Protein AF-A0A425HZ43-F1 (afdb_monomer)

Nearest PDB structures (foldseek):
  9g6k-assembly1_Li  TM=6.700E-01  e=9.794E-04  Toxoplasma gondii
  6bq1-assembly1_B  TM=2.017E-01  e=5.000E+00  Homo sapiens
  8ga7-assembly1_A  TM=1.480E-01  e=3.839E+00  synthetic construct

Secondary structure (DSSP, 8-state):
----------S-HHHHHHHHHHHHHHH--HHHHHHHHHHHHH-TTS-HHHHHHHHHHHHHTGGGS-HHHHHHHHHHHHHTTGGGSHHHHHHHHHHHHHHHHH---HHHHHHHHHHHHHTT---HHHHHHHHHHHHHTT----PPP--TT--THHHHHHHHHHHHHHHHHHHHHHHHHHHHHH-HHHHTTS-HHHHHHHHHHHHSPPPPS-S---HHHHHHHHHHHHHHHHHHHH-HHHHTT-EEEEETTEEEEEEETTTTEEEEESSGGGGS-HHHHHHHHHHHHHHHHHHHHTT-EEEEE-HHHHHHS-HHHHHHHHHHHHHHHHS-HHHHHHTTTS-----

Radius of gyration: 23.9 Å; Cα contacts (8 Å, |Δi|>4): 326; chains: 1; bounding box: 69×49×66 Å

Structure (mmCIF, N/CA/C/O backbone):
data_AF-A0A425HZ43-F1
#
_entry.id   AF-A0A425HZ43-F1
#
loop_
_atom_site.group_PDB
_atom_site.id
_atom_site.type_symbol
_atom_site.label_atom_id
_atom_site.label_alt_id
_atom_site.label_comp_id
_atom_site.label_asym_id
_atom_site.label_entity_id
_atom_site.label_seq_id
_atom_site.pdbx_PDB_ins_code
_atom_site.Cartn_x
_atom_site.Cartn_y
_atom_site.Cartn_z
_atom_site.occupancy
_atom_site.B_iso_or_equiv
_atom_site.auth_seq_id
_atom_site.auth_comp_id
_atom_site.auth_asym_id
_atom_site.auth_atom_id
_atom_site.pdbx_PDB_model_num
ATOM 1 N N . MET A 1 1 ? -17.170 -30.030 11.499 1.00 29.81 1 MET A N 1
ATOM 2 C CA . MET A 1 1 ? -18.569 -29.628 11.233 1.00 29.81 1 MET A CA 1
ATOM 3 C C . MET A 1 1 ? -18.583 -28.750 9.986 1.00 29.81 1 MET A C 1
ATOM 5 O O . MET A 1 1 ? -18.320 -27.556 10.063 1.00 29.81 1 MET A O 1
ATOM 9 N N . CYS A 1 2 ? -18.752 -29.385 8.825 1.00 25.84 2 CYS A N 1
ATOM 10 C CA . CYS A 1 2 ? -18.761 -28.746 7.511 1.00 25.84 2 CYS A CA 1
ATOM 11 C C . CYS A 1 2 ? -20.108 -28.057 7.295 1.00 25.84 2 CYS A C 1
ATOM 13 O O . CYS A 1 2 ? -21.116 -28.729 7.099 1.00 25.84 2 CYS A O 1
ATOM 15 N N . ILE A 1 3 ? -20.141 -26.726 7.339 1.00 30.66 3 ILE A N 1
ATOM 16 C CA . ILE A 1 3 ? -21.313 -25.984 6.878 1.00 30.66 3 ILE A CA 1
ATOM 17 C C . ILE A 1 3 ? -21.139 -25.795 5.369 1.00 30.66 3 ILE A C 1
ATOM 19 O O . ILE A 1 3 ? -20.527 -24.829 4.921 1.00 30.66 3 ILE A O 1
ATOM 23 N N . TYR A 1 4 ? -21.665 -26.746 4.595 1.00 29.23 4 TYR A N 1
ATOM 24 C CA . TYR A 1 4 ? -22.038 -26.510 3.202 1.00 29.23 4 TYR A CA 1
ATOM 25 C C . TYR A 1 4 ? -23.186 -25.497 3.217 1.00 29.23 4 TYR A C 1
ATOM 27 O O . TYR A 1 4 ? -24.359 -25.858 3.302 1.00 29.23 4 TYR A O 1
ATOM 35 N N . VAL A 1 5 ? -22.857 -24.204 3.216 1.00 39.53 5 VAL A N 1
ATOM 36 C CA . VAL A 1 5 ? -23.862 -23.180 2.945 1.00 39.53 5 VAL A CA 1
ATOM 37 C C . VAL A 1 5 ? -24.122 -23.229 1.441 1.00 39.53 5 VAL A C 1
ATOM 39 O O . VAL A 1 5 ? -23.370 -22.659 0.656 1.00 39.53 5 VAL A O 1
ATOM 42 N N . TYR A 1 6 ? -25.180 -23.936 1.044 1.00 34.59 6 TYR A N 1
ATOM 43 C CA . TYR A 1 6 ? -25.798 -23.803 -0.274 1.00 34.59 6 TYR A CA 1
ATOM 44 C C . TYR A 1 6 ? -26.323 -22.362 -0.420 1.00 34.59 6 TYR A C 1
ATOM 46 O O . TYR A 1 6 ? -27.481 -22.068 -0.135 1.00 34.59 6 TYR A O 1
ATOM 54 N N . ILE A 1 7 ? -25.457 -21.426 -0.818 1.00 43.28 7 ILE A N 1
ATOM 55 C CA . ILE A 1 7 ? -25.871 -20.120 -1.345 1.00 43.28 7 ILE A CA 1
ATOM 56 C C . ILE A 1 7 ? -26.057 -20.310 -2.854 1.00 43.28 7 ILE A C 1
ATOM 58 O O . ILE A 1 7 ? -25.203 -19.957 -3.661 1.00 43.28 7 ILE A O 1
ATOM 62 N N . CYS A 1 8 ? -27.179 -20.919 -3.238 1.00 34.72 8 CYS A N 1
ATOM 63 C CA . CYS A 1 8 ? -27.690 -20.805 -4.600 1.00 34.72 8 CYS A CA 1
ATOM 64 C C . CYS A 1 8 ? -28.372 -19.437 -4.718 1.00 34.72 8 CYS A C 1
ATOM 66 O O . CYS A 1 8 ? -29.404 -19.178 -4.099 1.00 34.72 8 CYS A O 1
ATOM 68 N N . ILE A 1 9 ? -27.742 -18.533 -5.465 1.00 41.31 9 ILE A N 1
ATOM 69 C CA . ILE A 1 9 ? -28.196 -17.158 -5.683 1.00 41.31 9 ILE A CA 1
ATOM 70 C C . ILE A 1 9 ? -29.270 -17.178 -6.779 1.00 41.31 9 ILE A C 1
ATOM 72 O O . ILE A 1 9 ? -28.946 -17.181 -7.962 1.00 41.31 9 ILE A O 1
ATOM 76 N N . LEU A 1 10 ? -30.546 -17.201 -6.388 1.00 34.69 10 LEU A N 1
ATOM 77 C CA . LEU A 1 10 ? -31.675 -16.897 -7.279 1.00 34.69 10 LEU A CA 1
ATOM 78 C C . LEU A 1 10 ? -31.989 -15.385 -7.256 1.00 34.69 10 LEU A C 1
ATOM 80 O O . LEU A 1 10 ? -31.830 -14.742 -6.209 1.00 34.69 10 LEU A O 1
ATOM 84 N N . PRO A 1 11 ? -32.460 -14.798 -8.374 1.00 38.44 11 PRO A N 1
ATOM 85 C CA . PRO A 1 11 ? -32.798 -13.380 -8.476 1.00 38.44 11 PRO A CA 1
ATOM 86 C C . PRO A 1 11 ? -34.136 -13.087 -7.769 1.00 38.44 11 PRO A C 1
ATOM 88 O O . PRO A 1 11 ? -35.178 -12.935 -8.389 1.00 38.44 11 PRO A O 1
ATOM 91 N N . GLY A 1 12 ? -34.098 -13.027 -6.437 1.00 41.81 12 GLY A N 1
ATOM 92 C CA . GLY A 1 12 ? -35.202 -12.609 -5.552 1.00 41.81 12 GLY A CA 1
ATOM 93 C C . GLY A 1 12 ? -34.695 -12.088 -4.195 1.00 41.81 12 GLY A C 1
ATOM 94 O O . GLY 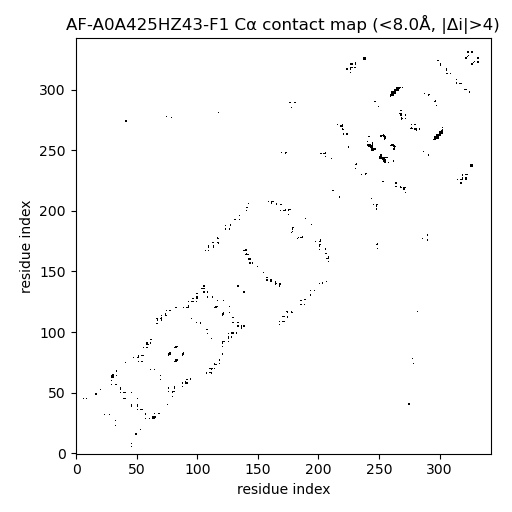A 1 12 ? -35.368 -12.170 -3.171 1.00 41.81 12 GLY A O 1
ATOM 95 N N . GLY A 1 13 ? -33.440 -11.626 -4.164 1.00 46.25 13 GLY A N 1
ATOM 96 C CA . GLY A 1 13 ? -32.508 -11.876 -3.060 1.00 46.25 13 GLY A CA 1
ATOM 97 C C . GLY A 1 13 ? -32.565 -10.998 -1.808 1.00 46.25 13 GLY A C 1
ATOM 98 O O . GLY A 1 13 ? -31.837 -11.310 -0.874 1.00 46.25 13 GLY A O 1
ATOM 99 N N . LEU A 1 14 ? -33.376 -9.940 -1.720 1.00 47.56 14 LEU A N 1
ATOM 100 C CA . LEU A 1 14 ? -33.329 -9.019 -0.564 1.00 47.56 14 LEU A CA 1
ATOM 101 C C . LEU A 1 14 ? -33.939 -9.612 0.718 1.00 47.56 14 LEU A C 1
ATOM 103 O O . LEU A 1 14 ? -33.372 -9.463 1.801 1.00 47.56 14 LEU A O 1
ATOM 107 N N . TRP A 1 15 ? -35.062 -10.322 0.600 1.00 40.84 15 TRP A N 1
ATOM 108 C CA . TRP A 1 15 ? -35.759 -10.907 1.753 1.00 40.84 15 TRP A CA 1
ATOM 109 C C . TRP A 1 15 ? -35.019 -12.136 2.300 1.00 40.84 15 TRP A C 1
ATOM 111 O O . TRP A 1 15 ? -34.814 -12.273 3.505 1.00 40.84 15 TRP A O 1
ATOM 121 N N . LEU A 1 16 ? -34.518 -12.982 1.394 1.00 50.44 16 LEU A N 1
ATOM 122 C CA . LEU A 1 16 ? -33.706 -14.157 1.718 1.00 50.44 16 LEU A CA 1
ATOM 123 C C . LEU A 1 16 ? -32.356 -13.777 2.342 1.00 50.44 16 LEU A C 1
ATOM 125 O O . LEU A 1 16 ? -31.944 -14.421 3.303 1.00 50.44 16 LEU A O 1
ATOM 129 N N . LEU A 1 17 ? -31.702 -12.701 1.879 1.00 57.34 17 LEU A N 1
ATOM 130 C CA . LEU A 1 17 ? -30.477 -12.196 2.511 1.00 57.34 17 LEU A CA 1
ATOM 131 C C . LEU A 1 17 ? -30.711 -11.814 3.970 1.00 57.34 17 LEU A C 1
ATOM 133 O O . LEU A 1 17 ? -29.927 -12.182 4.841 1.00 57.34 17 LEU A O 1
ATOM 137 N N . ARG A 1 18 ? -31.779 -11.050 4.221 1.00 54.75 18 ARG A N 1
ATOM 138 C CA . ARG A 1 18 ? -32.100 -10.526 5.548 1.00 54.75 18 ARG A CA 1
ATOM 139 C C . ARG A 1 18 ? -32.420 -11.663 6.516 1.00 54.75 18 ARG A C 1
ATOM 141 O O . ARG A 1 18 ? -31.896 -11.682 7.622 1.00 54.75 18 ARG A O 1
ATOM 148 N N . LEU A 1 19 ? -33.167 -12.663 6.054 1.00 54.28 19 LEU A N 1
ATOM 149 C CA . LEU A 1 19 ? -33.522 -13.849 6.835 1.00 54.28 19 LEU A CA 1
ATOM 150 C C . LEU A 1 19 ? -32.313 -14.762 7.113 1.00 54.28 19 LEU A C 1
ATOM 152 O O . LEU A 1 19 ? -32.202 -15.346 8.192 1.00 54.28 19 LEU A O 1
ATOM 156 N N . VAL A 1 20 ? -31.377 -14.863 6.163 1.00 62.25 20 VAL A N 1
ATOM 157 C CA . VAL A 1 20 ? -30.091 -15.547 6.362 1.00 62.25 20 VAL A CA 1
ATOM 158 C C . VAL A 1 20 ? -29.239 -14.795 7.385 1.00 62.25 20 VAL A C 1
ATOM 160 O O . VAL A 1 20 ? -28.728 -15.421 8.307 1.00 62.25 20 VAL A O 1
ATOM 163 N N . LEU A 1 21 ? -29.134 -13.469 7.290 1.00 64.50 21 LEU A N 1
ATOM 164 C CA . LEU A 1 21 ? -28.366 -12.651 8.234 1.00 64.50 21 LEU A CA 1
ATOM 165 C C . LEU A 1 21 ? -28.948 -12.691 9.651 1.00 64.50 21 LEU A C 1
ATOM 167 O O . LEU A 1 21 ? -28.197 -12.930 10.589 1.00 64.50 21 LEU A O 1
ATOM 171 N N . GLU A 1 22 ? -30.268 -12.590 9.812 1.00 65.31 22 GLU A N 1
ATOM 172 C CA . GLU A 1 22 ? -30.931 -12.719 11.120 1.00 65.31 22 GLU A CA 1
ATOM 173 C C . GLU A 1 22 ? -30.692 -14.095 11.767 1.00 65.31 22 GLU A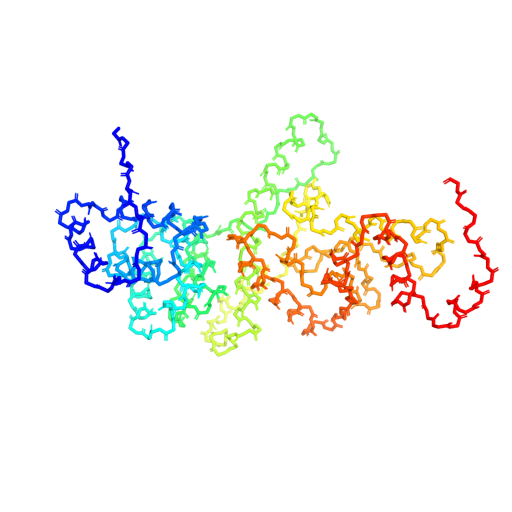 C 1
ATOM 175 O O . GLU A 1 22 ? -30.528 -14.210 12.986 1.00 65.31 22 GLU A O 1
ATOM 180 N N . ARG A 1 23 ? -30.638 -15.165 10.961 1.00 65.06 23 ARG A N 1
ATOM 181 C CA . ARG A 1 23 ? -30.308 -16.517 11.444 1.00 65.06 23 ARG A CA 1
ATOM 182 C C . ARG A 1 23 ? -28.824 -16.680 11.770 1.00 65.06 23 ARG A C 1
ATOM 184 O O . ARG A 1 23 ? -28.502 -17.418 12.702 1.00 65.06 23 ARG A O 1
ATOM 191 N N . LEU A 1 24 ? -27.940 -16.011 11.028 1.00 66.06 24 LEU A N 1
ATOM 192 C CA . LEU A 1 24 ? -26.504 -15.978 11.307 1.00 66.06 24 LEU A CA 1
ATOM 193 C C . LEU A 1 24 ? -26.231 -15.208 12.608 1.00 66.06 24 LEU A C 1
ATOM 195 O O . LEU A 1 24 ? -25.514 -15.718 13.460 1.00 66.06 24 LEU A O 1
ATOM 199 N N . GLU A 1 25 ? -26.859 -14.050 12.816 1.00 60.94 25 GLU A N 1
ATOM 200 C CA . GLU A 1 25 ? -26.702 -13.204 14.009 1.00 60.94 25 GLU A CA 1
ATOM 201 C C . GLU A 1 25 ? -27.064 -13.916 15.312 1.00 60.94 25 GLU A C 1
ATOM 203 O O . GLU A 1 25 ? -26.311 -13.868 16.283 1.00 60.94 25 GLU A O 1
ATOM 208 N N . LYS A 1 26 ? -28.206 -14.611 15.340 1.00 66.81 26 LYS A N 1
ATOM 209 C CA . LYS A 1 26 ? -28.684 -15.278 16.562 1.00 66.81 26 LYS A CA 1
ATOM 210 C C . LYS A 1 26 ? -27.841 -16.490 16.966 1.00 66.81 26 LYS A C 1
ATOM 212 O O . LYS A 1 26 ? -27.953 -16.943 18.101 1.00 66.81 26 LYS A O 1
ATOM 217 N N . LYS A 1 27 ? -27.042 -17.050 16.051 1.00 70.62 27 LYS A N 1
ATOM 218 C CA . LYS A 1 27 ? -26.317 -18.315 16.272 1.00 70.62 27 LYS A CA 1
ATOM 219 C C . LYS A 1 27 ? -24.799 -18.199 16.181 1.00 70.62 27 LYS A C 1
ATOM 221 O O . LYS A 1 27 ? -24.114 -19.082 16.694 1.00 70.62 27 LYS A O 1
ATOM 226 N N . LEU A 1 28 ? -24.264 -17.164 15.536 1.00 75.00 28 LEU A N 1
ATOM 227 C CA . LEU A 1 28 ? -22.837 -17.055 15.259 1.00 75.00 28 LEU A CA 1
ATOM 228 C C . LEU A 1 28 ? -22.183 -15.927 16.039 1.00 75.00 28 LEU A C 1
ATOM 230 O O . LEU A 1 28 ? -22.641 -14.789 16.066 1.00 75.00 28 LEU A O 1
ATOM 234 N N . ARG A 1 29 ? -21.031 -16.249 16.624 1.00 81.38 29 ARG A N 1
ATOM 235 C CA . ARG A 1 29 ? -20.160 -15.255 17.242 1.00 81.38 29 ARG A CA 1
ATOM 236 C C . ARG A 1 29 ? -19.540 -14.355 16.158 1.00 81.38 29 ARG A C 1
ATOM 238 O O . ARG A 1 29 ? -19.260 -14.841 15.059 1.00 81.38 29 ARG A O 1
ATOM 245 N N . PRO A 1 30 ? -19.198 -13.093 16.474 1.00 81.12 30 PRO A N 1
ATOM 246 C CA . PRO A 1 30 ? -18.627 -12.147 15.507 1.00 81.12 30 PRO A CA 1
ATOM 247 C C . PRO A 1 30 ? -17.389 -12.664 14.752 1.00 81.12 30 PRO A C 1
ATOM 249 O O . PRO A 1 30 ? -17.211 -12.385 13.569 1.00 81.12 30 PRO A O 1
ATOM 252 N N . TRP A 1 31 ? -16.544 -13.479 15.393 1.00 78.56 31 TRP A N 1
ATOM 253 C CA . TRP A 1 31 ? -15.382 -14.089 14.733 1.00 78.56 31 TRP A CA 1
ATOM 254 C C . TRP A 1 31 ? -15.764 -15.173 13.708 1.00 78.56 31 TRP A C 1
ATOM 256 O O . TRP A 1 31 ? -15.082 -15.331 12.698 1.00 78.56 31 TRP A O 1
ATOM 266 N N . GLN A 1 32 ? -16.858 -15.913 13.925 1.00 82.75 32 GLN A N 1
ATOM 267 C CA . GLN A 1 32 ? -17.365 -16.896 12.957 1.00 82.75 32 GLN A CA 1
ATOM 268 C C . GLN A 1 32 ? -17.931 -16.178 11.736 1.00 82.75 32 GLN A C 1
ATOM 270 O O . GLN A 1 32 ? -17.652 -16.561 10.602 1.00 82.75 32 GLN A O 1
ATOM 275 N N . LEU A 1 33 ? -18.664 -15.092 11.976 1.00 84.06 33 LEU A N 1
ATOM 276 C CA . LEU A 1 33 ? -19.183 -14.222 10.931 1.00 84.06 33 LEU A CA 1
ATOM 277 C C . LEU A 1 33 ? -18.053 -13.600 10.096 1.00 84.06 33 LEU A C 1
ATOM 279 O O . LEU A 1 33 ? -18.146 -13.565 8.871 1.00 84.06 33 LEU A O 1
ATOM 283 N N . GLN A 1 34 ? -16.953 -13.188 10.736 1.00 87.00 34 GLN A N 1
ATOM 284 C CA . GLN A 1 34 ? -15.758 -12.711 10.036 1.00 87.00 34 GLN A CA 1
ATOM 285 C C . GLN A 1 34 ? -15.163 -13.796 9.135 1.00 87.00 34 GLN A C 1
ATOM 287 O O . GLN A 1 34 ? -14.870 -13.512 7.979 1.00 87.00 34 GLN A O 1
ATOM 292 N N . ARG A 1 35 ? -15.062 -15.049 9.596 1.00 85.69 35 ARG A N 1
ATOM 293 C CA . ARG A 1 35 ? -14.579 -16.161 8.757 1.00 85.69 35 ARG A CA 1
ATOM 294 C C . ARG A 1 35 ? -15.494 -16.444 7.566 1.00 85.69 35 ARG A C 1
ATOM 296 O O . ARG A 1 35 ? -15.000 -16.709 6.474 1.00 85.69 35 ARG A O 1
ATOM 303 N N . ILE A 1 36 ? -16.812 -16.361 7.755 1.00 87.50 36 ILE A N 1
ATOM 304 C CA . ILE A 1 36 ? -17.781 -16.491 6.655 1.00 87.50 36 ILE A CA 1
ATOM 305 C C . ILE A 1 36 ? -17.597 -15.349 5.661 1.00 87.50 36 ILE A C 1
ATOM 307 O O . ILE A 1 36 ? -17.554 -15.595 4.460 1.00 87.50 36 ILE A O 1
ATOM 311 N N . PHE A 1 37 ? -17.434 -14.116 6.145 1.00 90.06 37 PHE A N 1
ATOM 312 C CA . PHE A 1 37 ? -17.153 -12.973 5.284 1.00 90.06 37 PHE A CA 1
ATOM 313 C C . PHE A 1 37 ? -15.866 -13.165 4.492 1.00 90.06 37 PHE A C 1
ATOM 315 O O . PHE A 1 37 ? -15.870 -12.929 3.294 1.00 90.06 37 PHE A O 1
ATOM 322 N N . GLN A 1 38 ? -14.800 -13.654 5.121 1.00 88.94 38 GLN A N 1
ATOM 323 C CA . GLN A 1 38 ? -13.531 -13.940 4.457 1.00 88.94 38 GLN A CA 1
ATOM 324 C C . GLN A 1 38 ? -13.675 -14.953 3.319 1.00 88.94 38 GLN A C 1
ATOM 326 O O . GLN A 1 38 ? -13.241 -14.702 2.195 1.00 88.94 38 GLN A O 1
ATOM 331 N N . ALA A 1 39 ? -14.346 -16.074 3.589 1.00 88.44 39 ALA A N 1
ATOM 332 C CA . ALA A 1 39 ? -14.616 -17.092 2.578 1.00 88.44 39 ALA A CA 1
ATO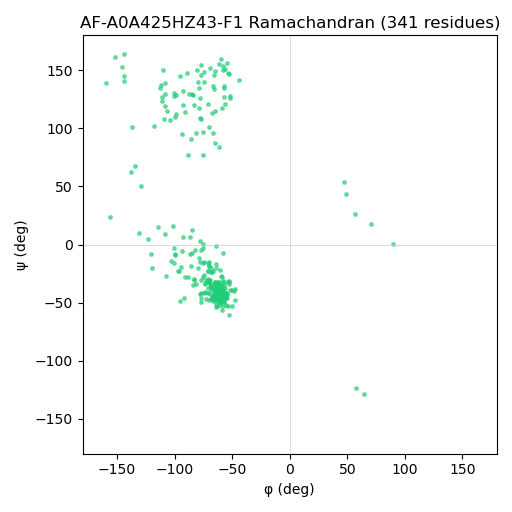M 333 C C . ALA A 1 39 ? -15.507 -16.549 1.447 1.00 88.44 39 ALA A C 1
ATOM 335 O O . ALA A 1 39 ? -15.224 -16.751 0.267 1.00 88.44 39 ALA A O 1
ATOM 336 N N . ALA A 1 40 ? -16.557 -15.806 1.801 1.00 89.62 40 ALA A N 1
ATOM 337 C CA . ALA A 1 40 ? -17.455 -15.177 0.844 1.00 89.62 40 ALA A CA 1
ATOM 338 C C . ALA A 1 40 ? -16.732 -14.134 -0.017 1.00 89.62 40 ALA A C 1
ATOM 340 O O . ALA A 1 40 ? -16.978 -14.052 -1.216 1.00 89.62 40 ALA A O 1
ATOM 341 N N . PHE A 1 41 ? -15.829 -13.351 0.575 1.00 89.62 41 PHE A N 1
ATOM 342 C CA . PHE A 1 41 ? -15.114 -12.273 -0.094 1.00 89.62 41 PHE A CA 1
ATOM 343 C C . PHE A 1 41 ? -14.233 -12.798 -1.228 1.00 89.62 41 PHE A C 1
ATOM 345 O O . PHE A 1 41 ? -14.319 -12.285 -2.345 1.00 89.62 41 PHE A O 1
ATOM 352 N N . HIS A 1 42 ? -13.475 -13.866 -0.971 1.00 86.38 42 HIS A N 1
ATOM 353 C CA . HIS A 1 42 ? -12.592 -14.487 -1.962 1.00 86.38 42 HIS A CA 1
ATOM 354 C C . HIS A 1 42 ? -13.322 -15.390 -2.970 1.00 86.38 42 HIS A C 1
ATOM 356 O O . HIS A 1 42 ? -12.740 -15.762 -3.985 1.00 86.38 42 HIS A O 1
ATOM 362 N N . SER A 1 43 ? -14.596 -15.725 -2.741 1.00 85.94 43 SER A N 1
ATOM 363 C CA . SER A 1 43 ? -15.381 -16.502 -3.703 1.00 85.94 43 SER A CA 1
ATOM 364 C C . SER A 1 43 ? -15.877 -15.633 -4.862 1.00 85.94 43 SER A C 1
ATOM 366 O O . SER A 1 43 ? -16.562 -14.622 -4.661 1.00 85.94 43 SER A O 1
ATOM 368 N N . ALA A 1 44 ? -15.575 -16.055 -6.093 1.00 83.38 44 ALA A N 1
ATOM 369 C CA . ALA A 1 44 ? -16.089 -15.436 -7.317 1.00 83.38 44 ALA A CA 1
ATOM 370 C C . ALA A 1 44 ? -17.602 -15.660 -7.506 1.00 83.38 44 ALA A C 1
ATOM 372 O O . ALA A 1 44 ? -18.265 -14.869 -8.168 1.00 83.38 44 ALA A O 1
ATOM 373 N N . GLN A 1 45 ? -18.153 -16.714 -6.895 1.00 86.00 45 GLN A N 1
ATOM 374 C CA . GLN A 1 45 ? -19.564 -17.096 -7.024 1.00 86.00 45 GLN A CA 1
ATOM 375 C C . GLN A 1 45 ? -20.487 -16.249 -6.140 1.00 86.00 45 GLN A C 1
ATOM 377 O O . GLN A 1 45 ? -21.689 -16.175 -6.377 1.00 86.00 45 GLN A O 1
ATOM 382 N N . VAL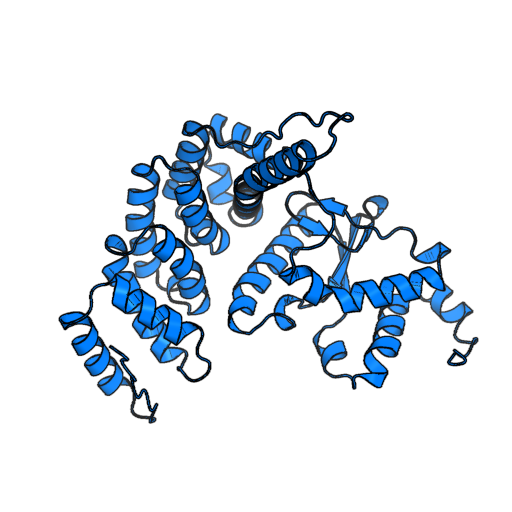 A 1 46 ? -19.944 -15.608 -5.103 1.00 85.69 46 VAL A N 1
ATOM 383 C CA . VAL A 1 46 ? -20.735 -14.789 -4.185 1.00 85.69 46 VAL A CA 1
ATOM 384 C C . VAL A 1 46 ? -20.895 -13.384 -4.756 1.00 85.69 46 VAL A C 1
ATOM 386 O O . VAL A 1 46 ? -19.918 -12.722 -5.106 1.00 85.69 46 VAL A O 1
ATOM 389 N N . SER A 1 47 ? -22.132 -12.887 -4.805 1.00 88.44 47 SER A N 1
ATOM 390 C CA . SER A 1 47 ? -22.411 -11.559 -5.352 1.00 88.44 47 SER A CA 1
ATOM 391 C C . SER A 1 47 ? -21.788 -10.439 -4.509 1.00 88.44 47 SER A C 1
ATOM 393 O O . SER A 1 47 ? -21.751 -10.491 -3.275 1.00 88.44 47 SER A O 1
ATOM 395 N N . ARG A 1 48 ? -21.347 -9.360 -5.170 1.00 89.81 48 ARG A N 1
ATOM 396 C CA . ARG A 1 48 ? -20.825 -8.159 -4.492 1.00 89.81 48 ARG A CA 1
ATOM 397 C C . ARG A 1 48 ? -21.844 -7.551 -3.524 1.00 89.81 48 ARG A C 1
ATOM 399 O O . ARG A 1 48 ? -21.458 -7.056 -2.467 1.00 89.81 48 ARG A O 1
ATOM 406 N N . HIS A 1 49 ? -23.134 -7.622 -3.861 1.00 88.69 49 HIS A N 1
ATOM 407 C CA . HIS A 1 49 ? -24.215 -7.170 -2.986 1.00 88.69 49 HIS A CA 1
ATOM 408 C C . HIS A 1 49 ? -24.221 -7.947 -1.663 1.00 88.69 49 HIS A C 1
ATOM 410 O O . HIS A 1 49 ? -24.171 -7.327 -0.605 1.00 88.69 49 HIS A O 1
ATOM 416 N N . PHE A 1 50 ? -24.172 -9.285 -1.706 1.00 88.19 50 PHE A N 1
ATOM 417 C CA . PHE A 1 50 ? -24.112 -10.103 -0.491 1.00 88.19 50 PHE A CA 1
ATOM 418 C C . PHE A 1 50 ? -22.883 -9.778 0.365 1.00 88.19 50 PHE A C 1
ATOM 420 O O . PHE A 1 50 ? -23.016 -9.549 1.568 1.00 88.19 50 PHE A O 1
ATOM 427 N N . LYS A 1 51 ? -21.700 -9.673 -0.261 1.00 91.50 51 LYS A N 1
ATOM 428 C CA . LYS A 1 51 ? -20.457 -9.272 0.425 1.00 91.50 51 LYS A CA 1
ATOM 429 C C . LYS A 1 51 ? -20.628 -7.925 1.133 1.00 91.50 51 LYS A C 1
ATOM 431 O O . LYS A 1 51 ? -20.242 -7.785 2.290 1.00 91.50 51 LYS A O 1
ATOM 436 N N . SER A 1 52 ? -21.238 -6.947 0.461 1.00 91.69 52 SER A N 1
ATOM 437 C CA . SER A 1 52 ? -21.473 -5.604 1.005 1.00 91.69 52 SER A CA 1
ATOM 438 C C . SER A 1 52 ? -22.425 -5.607 2.205 1.00 91.69 52 SER A C 1
ATOM 440 O O . SER A 1 52 ? -22.145 -4.939 3.205 1.00 91.69 52 SER A O 1
ATOM 442 N N . VAL A 1 53 ? -23.512 -6.388 2.158 1.00 88.56 53 VAL A N 1
ATOM 443 C CA . VAL A 1 53 ? -24.448 -6.488 3.289 1.00 88.56 53 VAL A CA 1
ATOM 444 C C . VAL A 1 53 ? -23.792 -7.189 4.480 1.00 88.56 53 VAL A C 1
ATOM 446 O O . VAL A 1 53 ? -23.833 -6.662 5.590 1.00 88.56 53 VAL A O 1
ATOM 449 N N . LEU A 1 54 ? -23.115 -8.318 4.253 1.00 88.94 54 LEU A N 1
ATOM 450 C CA . LEU A 1 54 ? -22.401 -9.047 5.304 1.00 88.94 54 LEU A CA 1
ATOM 451 C C . LEU A 1 54 ? -21.291 -8.194 5.944 1.00 88.94 54 LEU A C 1
ATOM 453 O O . LEU A 1 54 ? -21.155 -8.160 7.166 1.00 88.94 54 LEU A O 1
ATOM 457 N N . GLY A 1 55 ? -20.533 -7.451 5.133 1.00 92.12 55 GLY A N 1
ATOM 458 C CA . GLY A 1 55 ? -19.526 -6.511 5.622 1.00 92.12 55 GLY A CA 1
ATOM 459 C C . GLY A 1 55 ? -20.138 -5.349 6.411 1.00 92.12 55 GLY A C 1
ATOM 460 O O . GLY A 1 55 ? -19.655 -5.013 7.487 1.00 92.12 55 GLY A O 1
ATOM 461 N N . SER A 1 56 ? -21.243 -4.766 5.938 1.00 90.50 56 SER A N 1
ATOM 462 C CA . SER A 1 56 ? -21.951 -3.706 6.675 1.00 90.50 56 SER A CA 1
ATOM 463 C C . SER A 1 56 ? -22.451 -4.208 8.031 1.00 90.50 56 SER A C 1
ATOM 465 O O . SER A 1 56 ? -22.363 -3.500 9.034 1.00 90.50 56 SER A O 1
ATOM 467 N N . HIS A 1 57 ? -22.913 -5.456 8.083 1.00 87.56 57 HIS A N 1
ATOM 468 C CA . HIS A 1 57 ? -23.305 -6.089 9.328 1.00 87.56 57 HIS A CA 1
ATOM 469 C C . HIS A 1 57 ? -22.099 -6.301 10.269 1.00 87.56 57 HIS A C 1
ATOM 471 O O . HIS A 1 57 ? -22.169 -5.932 11.440 1.00 87.56 57 HIS A O 1
ATOM 477 N N . LEU A 1 58 ? -20.943 -6.753 9.768 1.00 90.75 58 LEU A N 1
ATOM 478 C CA . LEU A 1 58 ? -19.703 -6.845 10.560 1.00 90.75 58 LEU A CA 1
ATOM 479 C C . LEU A 1 58 ? -19.219 -5.495 11.108 1.00 90.75 58 LEU A C 1
ATOM 481 O O . LEU A 1 58 ? -18.724 -5.440 12.236 1.00 90.75 58 LEU A O 1
ATOM 485 N N . VAL A 1 59 ? -19.412 -4.393 10.371 1.00 92.62 59 VAL A N 1
ATOM 486 C CA . VAL A 1 59 ? -19.127 -3.038 10.881 1.00 92.62 59 VAL A CA 1
ATOM 487 C C . VAL A 1 59 ? -19.934 -2.745 12.151 1.00 92.62 59 VAL A C 1
ATOM 489 O O . VAL A 1 59 ? -19.460 -2.054 13.057 1.00 92.62 59 VAL A O 1
ATOM 492 N N . SER A 1 60 ? -21.133 -3.314 12.290 1.00 87.19 60 SER A N 1
ATOM 493 C CA . SER A 1 60 ? -21.920 -3.131 13.505 1.00 87.19 60 SER A CA 1
ATOM 494 C C . SER A 1 60 ? -21.292 -3.797 14.741 1.00 87.19 60 SER A C 1
ATOM 496 O O . SER A 1 60 ? -21.503 -3.294 15.847 1.00 87.19 60 SER A O 1
ATOM 498 N N . GLN A 1 61 ? -20.452 -4.822 14.541 1.00 88.38 61 GLN A N 1
ATOM 499 C CA . GLN A 1 61 ? -19.871 -5.699 15.565 1.00 88.38 61 GLN A CA 1
ATOM 500 C C . GLN A 1 61 ? -18.339 -5.570 15.715 1.00 88.38 61 GLN A C 1
ATOM 502 O O . GLN A 1 61 ? -17.707 -6.410 16.358 1.00 88.38 61 GLN A O 1
ATOM 507 N N . LEU A 1 62 ? -17.715 -4.514 15.171 1.00 91.56 62 LEU A N 1
ATOM 508 C CA . LEU A 1 62 ? -16.247 -4.341 15.156 1.00 91.56 62 LEU A CA 1
ATOM 509 C C . LEU A 1 62 ? -15.577 -4.463 16.528 1.00 91.56 62 LEU A C 1
ATOM 511 O O . LEU A 1 62 ? -14.436 -4.914 16.613 1.00 91.56 62 LEU A O 1
ATOM 515 N N . ALA A 1 63 ? -16.269 -4.059 17.597 1.00 89.00 63 ALA A N 1
ATOM 516 C CA . ALA A 1 63 ? -15.751 -4.123 18.962 1.00 89.00 63 ALA A CA 1
ATOM 517 C C . ALA A 1 63 ? -15.276 -5.536 19.343 1.00 89.00 63 ALA A C 1
ATOM 519 O O . ALA A 1 63 ? -14.289 -5.665 20.064 1.00 89.00 63 ALA A O 1
ATOM 520 N N . PHE A 1 64 ? -15.924 -6.568 18.797 1.00 88.62 64 PHE A N 1
ATOM 521 C CA . PHE A 1 64 ? -15.689 -7.974 19.117 1.00 88.62 64 PHE A CA 1
ATOM 522 C C . PHE A 1 64 ? -14.696 -8.676 18.181 1.00 88.62 64 PHE A C 1
ATOM 524 O O . PHE A 1 64 ? -14.360 -9.837 18.408 1.00 88.62 64 PHE A O 1
ATOM 531 N N . LEU A 1 65 ? -14.224 -8.009 17.122 1.00 89.75 65 LEU A N 1
ATOM 532 C CA . LEU A 1 65 ? -13.249 -8.602 16.205 1.00 89.75 65 LEU A CA 1
ATOM 533 C C . LEU A 1 65 ? -11.837 -8.540 16.798 1.00 89.75 65 LEU A C 1
ATOM 535 O O . LEU A 1 65 ? -11.441 -7.472 17.256 1.00 89.75 65 LEU A O 1
ATOM 539 N N . PRO A 1 66 ? -11.022 -9.60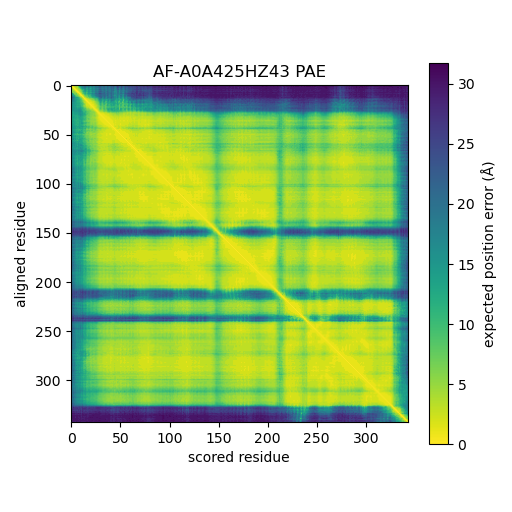4 16.750 1.00 88.50 66 PRO A N 1
ATOM 540 C CA . PRO A 1 66 ? -9.611 -9.521 17.128 1.00 88.50 66 PRO A CA 1
ATOM 541 C C . PRO A 1 66 ? -8.858 -8.431 16.349 1.00 88.50 66 PRO A C 1
ATOM 543 O O . PRO A 1 66 ? -9.267 -8.036 15.256 1.00 88.50 66 PRO A O 1
ATOM 546 N N . GLY A 1 67 ? -7.750 -7.932 16.904 1.00 86.50 67 GLY A N 1
ATOM 547 C CA . GLY A 1 67 ? -6.943 -6.881 16.274 1.00 86.50 67 GLY A CA 1
ATOM 548 C C . GLY A 1 67 ? -6.501 -7.206 14.840 1.00 86.50 67 GLY A C 1
ATOM 549 O O . GLY A 1 67 ? -6.827 -6.431 13.939 1.00 86.50 67 GLY A O 1
ATOM 550 N N . PRO A 1 68 ? -5.869 -8.370 14.601 1.00 88.75 68 PRO A N 1
ATOM 551 C CA . PRO A 1 68 ? -5.479 -8.799 13.257 1.00 88.75 68 PRO A CA 1
ATOM 552 C C . PRO A 1 68 ? -6.671 -8.932 12.301 1.00 88.75 68 PRO A C 1
ATOM 554 O O . PRO A 1 68 ? -6.619 -8.468 11.167 1.00 88.75 68 PRO A O 1
ATOM 557 N N . SER A 1 69 ? -7.791 -9.488 12.776 1.00 90.56 69 SER A N 1
ATOM 558 C CA . SER A 1 69 ? -9.006 -9.640 11.968 1.00 90.56 69 SER A CA 1
ATOM 559 C C . SER A 1 69 ? -9.621 -8.300 11.570 1.00 90.56 69 SER A C 1
ATOM 561 O O . SER A 1 69 ? -10.192 -8.196 10.489 1.00 90.56 69 SER A O 1
ATOM 563 N N . LEU A 1 70 ? -9.520 -7.282 12.433 1.00 92.06 70 LEU A N 1
ATOM 564 C CA . LEU A 1 70 ? -9.941 -5.920 12.113 1.00 92.06 70 LEU A CA 1
ATOM 565 C C . LEU A 1 70 ? -9.045 -5.318 11.026 1.00 92.06 70 LEU A C 1
ATOM 567 O O . LEU A 1 70 ? -9.568 -4.795 10.048 1.00 92.06 70 LEU A O 1
ATOM 571 N N . ALA A 1 71 ? -7.722 -5.423 11.174 1.00 92.25 71 ALA A N 1
ATOM 572 C CA . ALA A 1 71 ? -6.763 -4.933 10.185 1.00 92.25 71 ALA A CA 1
ATOM 573 C C . ALA A 1 71 ? -7.023 -5.526 8.790 1.00 92.25 71 ALA A C 1
ATOM 575 O O . ALA A 1 71 ? -7.096 -4.794 7.809 1.00 92.25 71 ALA A O 1
ATOM 576 N N . GLU A 1 72 ? -7.266 -6.834 8.719 1.00 90.81 72 GLU A N 1
ATOM 577 C CA . GLU A 1 72 ? -7.547 -7.551 7.471 1.00 90.81 72 GLU A CA 1
ATOM 578 C C . GLU A 1 72 ? -8.932 -7.230 6.867 1.00 90.81 72 GLU A C 1
ATOM 580 O O . GLU A 1 72 ? -9.174 -7.417 5.674 1.00 90.81 72 GLU A O 1
ATOM 585 N N . PHE A 1 73 ? -9.874 -6.765 7.691 1.00 93.50 73 PHE A N 1
ATOM 586 C CA . PHE A 1 73 ? -11.242 -6.446 7.277 1.00 93.50 73 PHE A CA 1
ATOM 587 C C . PHE A 1 73 ? -11.370 -5.049 6.650 1.00 93.50 73 PHE A C 1
ATOM 589 O O . PHE A 1 73 ? -12.217 -4.824 5.782 1.00 93.50 73 PHE A O 1
ATOM 596 N N . LEU A 1 74 ? -10.533 -4.097 7.066 1.00 95.00 74 LEU A N 1
ATOM 597 C CA . LEU A 1 74 ? -10.606 -2.702 6.623 1.00 95.00 74 LEU A CA 1
ATOM 598 C C . LEU A 1 74 ? -10.373 -2.491 5.111 1.00 95.00 74 LEU A C 1
ATOM 600 O O . LEU A 1 74 ? -11.182 -1.771 4.517 1.00 95.00 74 LEU A O 1
ATOM 604 N N . PRO A 1 75 ? -9.374 -3.122 4.454 1.00 94.31 75 PRO A N 1
ATOM 605 C CA . PRO A 1 75 ? -9.220 -3.047 2.996 1.00 94.31 75 PRO A CA 1
ATOM 606 C C . PRO A 1 75 ? -10.497 -3.465 2.256 1.00 94.31 75 PRO A C 1
ATOM 608 O O . PRO A 1 75 ? -10.965 -2.789 1.342 1.00 94.31 75 PRO A O 1
ATOM 611 N N . LYS A 1 76 ? -11.133 -4.537 2.735 1.00 94.81 76 LYS A N 1
ATOM 612 C CA . LYS A 1 76 ? -12.341 -5.135 2.148 1.00 94.81 76 LYS A CA 1
ATOM 613 C C . LYS A 1 76 ? -13.548 -4.214 2.291 1.00 94.81 76 LYS A C 1
ATOM 615 O O . LYS A 1 76 ? -14.389 -4.134 1.396 1.00 94.81 76 LYS A O 1
ATOM 620 N N . CYS A 1 77 ? -13.616 -3.461 3.389 1.00 95.19 77 CYS A N 1
ATOM 621 C CA . CYS A 1 77 ? -14.612 -2.405 3.551 1.00 95.19 77 CYS A CA 1
ATOM 622 C C . CYS A 1 77 ? -14.444 -1.294 2.511 1.00 95.19 77 CYS A C 1
ATOM 624 O O . CYS A 1 77 ? -15.447 -0.810 1.979 1.00 95.19 77 CYS A O 1
ATOM 626 N N . ALA A 1 78 ? -13.202 -0.898 2.222 1.00 95.19 78 ALA A N 1
ATOM 627 C CA . ALA A 1 78 ? -12.912 0.107 1.207 1.00 95.19 78 ALA A CA 1
ATOM 628 C C . ALA A 1 78 ? -13.268 -0.400 -0.202 1.00 95.19 78 ALA A C 1
ATOM 630 O O . ALA A 1 78 ? -13.988 0.285 -0.930 1.00 95.19 78 ALA A O 1
ATOM 631 N N . GLU A 1 79 ? -12.882 -1.632 -0.550 1.00 95.12 79 GLU A N 1
ATOM 632 C CA . GLU A 1 79 ? -13.182 -2.250 -1.852 1.00 95.12 79 GLU A CA 1
ATOM 633 C C . GLU A 1 79 ? -14.695 -2.377 -2.124 1.00 95.12 79 GLU A C 1
ATOM 635 O O . GLU A 1 79 ? -15.205 -2.079 -3.215 1.00 95.12 79 GLU A O 1
ATOM 640 N N . LEU A 1 80 ? -15.459 -2.774 -1.103 1.00 94.88 80 LEU A N 1
ATOM 641 C CA . LEU A 1 80 ? -16.917 -2.901 -1.193 1.00 94.88 80 LEU A CA 1
ATOM 642 C C . LEU A 1 80 ? -17.648 -1.554 -1.122 1.00 94.88 80 LEU A C 1
ATOM 644 O O . LEU A 1 80 ? -18.870 -1.525 -1.270 1.00 94.88 80 LEU A O 1
ATOM 648 N N . GLY A 1 81 ? -16.937 -0.446 -0.894 1.00 94.56 81 GLY A N 1
ATOM 649 C CA . GLY A 1 81 ? -17.528 0.883 -0.737 1.00 94.56 81 GLY A CA 1
ATOM 650 C C . GLY A 1 81 ? -18.310 1.070 0.567 1.00 94.56 81 GLY A C 1
ATOM 651 O O . GLY A 1 81 ? -19.088 2.014 0.680 1.00 94.56 81 GLY A O 1
ATOM 652 N N . ILE A 1 82 ? -18.107 0.205 1.565 1.00 95.19 82 ILE A N 1
ATOM 653 C CA . ILE A 1 82 ? -18.754 0.294 2.885 1.00 95.19 82 ILE A CA 1
ATOM 654 C C . ILE A 1 82 ? -18.293 1.561 3.620 1.00 95.19 82 ILE A C 1
ATOM 656 O O . ILE A 1 82 ? -19.080 2.186 4.334 1.00 95.19 82 ILE A O 1
ATOM 660 N N . THR A 1 83 ? -17.046 1.983 3.392 1.00 94.94 83 THR A N 1
ATOM 661 C CA . THR A 1 83 ? -16.452 3.212 3.944 1.00 94.94 83 THR A CA 1
ATOM 662 C C . THR A 1 83 ? -16.936 4.495 3.262 1.00 94.94 83 THR A C 1
ATOM 664 O O . THR A 1 83 ? -16.590 5.579 3.715 1.00 94.94 83 THR A O 1
ATOM 667 N N . LYS A 1 84 ? -17.774 4.419 2.215 1.00 93.25 84 LYS A N 1
ATOM 668 C CA . LYS A 1 84 ? -18.422 5.613 1.637 1.00 93.25 84 LYS A CA 1
ATOM 669 C C . LYS A 1 84 ? -19.505 6.191 2.552 1.00 93.25 84 LYS A C 1
ATOM 671 O O . LYS A 1 84 ? -19.844 7.363 2.436 1.00 93.25 84 LYS A O 1
ATOM 676 N N . LYS A 1 85 ? -20.058 5.376 3.458 1.00 93.88 85 LYS A N 1
ATOM 677 C CA . LYS A 1 85 ? -21.030 5.822 4.462 1.00 93.88 85 LYS A CA 1
ATOM 678 C C . LYS A 1 85 ? -20.292 6.430 5.654 1.00 93.88 85 LYS A C 1
ATOM 680 O O . LYS A 1 85 ? -19.529 5.733 6.324 1.00 93.88 85 LYS A O 1
ATOM 685 N N . VAL A 1 86 ? -20.564 7.701 5.947 1.00 94.19 86 VAL A N 1
ATOM 686 C CA . VAL A 1 86 ? -19.914 8.446 7.042 1.00 94.19 86 VAL A CA 1
ATOM 687 C C . VAL A 1 86 ? -20.098 7.743 8.390 1.00 94.19 86 VAL A C 1
ATOM 689 O O . VAL A 1 86 ? -19.135 7.591 9.134 1.00 94.19 86 VAL A O 1
ATOM 692 N N . GLU A 1 87 ? -21.293 7.221 8.671 1.00 94.69 87 GLU A N 1
ATOM 693 C CA . GLU A 1 87 ? -21.611 6.469 9.897 1.00 94.69 87 GLU A CA 1
ATOM 694 C C . GLU A 1 87 ? -20.658 5.285 10.131 1.00 94.69 87 GLU A C 1
ATOM 696 O O . GLU A 1 87 ? -20.168 5.074 11.243 1.00 94.69 87 GLU A O 1
ATOM 701 N N . ASN A 1 88 ? -20.333 4.544 9.065 1.00 95.25 88 ASN A N 1
ATOM 702 C CA . ASN A 1 88 ? -19.406 3.417 9.135 1.00 95.25 88 ASN A CA 1
ATOM 703 C C . ASN A 1 88 ? -17.985 3.894 9.444 1.00 95.25 88 ASN A C 1
ATOM 705 O O . ASN A 1 88 ? -17.312 3.306 10.290 1.00 95.25 88 ASN A O 1
ATOM 709 N N . VAL A 1 89 ? -17.533 4.978 8.804 1.00 96.00 89 VAL A N 1
ATOM 710 C CA . VAL A 1 89 ? -16.206 5.568 9.048 1.00 96.00 89 VAL A CA 1
ATOM 711 C C . VAL A 1 89 ? -16.086 6.082 10.480 1.00 96.00 89 VAL A C 1
ATOM 713 O O . VAL A 1 89 ? -15.066 5.846 11.132 1.00 96.00 89 VAL A O 1
ATOM 716 N N . VAL A 1 90 ? -17.129 6.732 11.002 1.00 96.25 90 VAL A N 1
ATOM 717 C CA . VAL A 1 90 ? -17.188 7.182 12.399 1.00 96.25 90 VAL A CA 1
ATOM 718 C C . VAL A 1 90 ? -17.078 5.985 13.339 1.00 96.25 90 VAL A C 1
ATOM 720 O O . VAL A 1 90 ? -16.226 5.983 14.229 1.00 96.25 90 VAL A O 1
ATOM 723 N N . LYS A 1 91 ? -17.863 4.925 13.112 1.00 96.25 91 LYS A N 1
ATOM 724 C CA . LYS A 1 91 ? -17.839 3.718 13.948 1.00 96.25 91 LYS A CA 1
ATOM 725 C C . LYS A 1 91 ? -16.474 3.030 13.935 1.00 96.25 91 LYS A C 1
ATOM 727 O O . LYS A 1 91 ? -15.950 2.695 14.999 1.00 96.25 91 LYS A O 1
ATOM 732 N N . ILE A 1 92 ? -15.872 2.883 12.753 1.00 96.75 92 ILE A N 1
ATOM 733 C CA . ILE A 1 92 ? -14.510 2.360 12.597 1.00 96.75 92 ILE A CA 1
ATOM 734 C C . ILE A 1 92 ? -13.528 3.212 13.407 1.00 96.75 92 ILE A C 1
ATOM 736 O O . ILE A 1 92 ? -12.761 2.668 14.195 1.00 96.75 92 ILE A O 1
ATOM 740 N N . ASN A 1 93 ? -13.579 4.541 13.294 1.00 97.50 93 ASN A N 1
ATOM 741 C CA . ASN A 1 93 ? -12.672 5.423 14.028 1.00 97.50 93 ASN A CA 1
ATOM 742 C C . ASN A 1 93 ? -12.866 5.383 15.546 1.00 97.50 93 ASN A C 1
ATOM 744 O O . ASN A 1 93 ? -11.880 5.453 16.280 1.00 97.50 93 ASN A O 1
ATOM 748 N N . VAL A 1 94 ? -14.097 5.250 16.040 1.00 97.31 94 VAL A N 1
ATOM 749 C CA . VAL A 1 94 ? -14.355 5.109 17.481 1.00 97.31 94 VAL A CA 1
ATOM 750 C C . VAL A 1 94 ? -13.701 3.834 18.016 1.00 97.31 94 VAL A C 1
ATOM 752 O O . VAL A 1 94 ? -12.992 3.880 19.024 1.00 97.31 94 VAL A O 1
ATOM 755 N N . ILE A 1 95 ? -13.893 2.700 17.334 1.00 96.88 95 ILE A N 1
ATOM 756 C CA . ILE A 1 95 ? -13.332 1.412 17.762 1.00 96.88 95 ILE A CA 1
ATOM 757 C C . ILE A 1 95 ? -11.810 1.384 17.597 1.00 96.88 95 ILE A C 1
ATOM 759 O O . ILE A 1 95 ? -11.099 1.041 18.544 1.00 96.88 95 ILE A O 1
ATOM 763 N N . SER A 1 96 ? -11.297 1.796 16.438 1.00 97.00 96 SER A N 1
ATOM 764 C CA . SER A 1 96 ? -9.858 1.855 16.175 1.00 97.00 96 SER A CA 1
ATOM 765 C C . SER A 1 96 ? -9.147 2.812 17.124 1.00 97.00 96 SER A C 1
ATOM 767 O O . SER A 1 96 ? -8.100 2.467 17.655 1.00 97.00 96 SER A O 1
ATOM 769 N N . GLY A 1 97 ? -9.735 3.972 17.424 1.00 97.25 97 GLY A N 1
ATOM 770 C CA . GLY A 1 97 ? -9.165 4.932 18.367 1.00 97.25 97 GLY A CA 1
ATOM 771 C C . GLY A 1 97 ? -9.021 4.365 19.780 1.00 97.25 97 GLY A C 1
ATOM 772 O O . GLY A 1 97 ? -7.982 4.555 20.411 1.00 97.25 97 GLY A O 1
ATOM 773 N N . LYS A 1 98 ? -10.031 3.628 20.273 1.00 96.56 98 LYS A N 1
ATOM 774 C CA . LYS A 1 98 ? -9.941 2.921 21.564 1.00 96.56 98 LYS A CA 1
ATOM 775 C C . LYS A 1 98 ? -8.786 1.913 21.568 1.00 96.56 98 LYS A C 1
ATOM 777 O O . LYS A 1 98 ? -8.021 1.882 22.523 1.00 96.56 98 LYS A O 1
ATOM 782 N N . ARG A 1 99 ? -8.626 1.140 20.489 1.00 95.69 99 ARG A N 1
ATOM 783 C CA . ARG A 1 99 ? -7.551 0.139 20.349 1.00 95.69 99 ARG A CA 1
ATOM 784 C C . ARG A 1 99 ? -6.168 0.768 20.266 1.00 95.69 99 ARG A C 1
ATOM 786 O O . ARG A 1 99 ? -5.278 0.344 20.989 1.00 95.69 99 ARG A O 1
ATOM 793 N N . ILE A 1 100 ? -6.018 1.819 19.462 1.00 97.25 100 ILE A N 1
ATOM 794 C CA . ILE A 1 100 ? -4.762 2.565 19.318 1.00 97.25 100 ILE A CA 1
ATOM 795 C C . ILE A 1 100 ? -4.261 3.063 20.678 1.00 97.25 100 ILE A C 1
ATOM 797 O O . ILE A 1 100 ? -3.074 2.974 20.973 1.00 97.25 100 ILE A O 1
ATOM 801 N N . ARG A 1 101 ? -5.168 3.567 21.521 1.00 95.50 101 ARG A N 1
ATOM 802 C CA . ARG A 1 101 ? -4.822 4.061 22.861 1.00 95.50 101 ARG A CA 1
ATOM 803 C C . ARG A 1 101 ? -4.551 2.946 23.874 1.00 95.50 101 ARG A C 1
ATOM 805 O O . ARG A 1 101 ? -3.796 3.178 24.807 1.00 95.50 101 ARG A O 1
ATOM 812 N N . ALA A 1 102 ? -5.162 1.774 23.706 1.00 94.50 102 ALA A N 1
ATOM 813 C CA . ALA A 1 102 ? -5.069 0.673 24.663 1.00 94.50 102 ALA A CA 1
ATOM 814 C C . ALA A 1 102 ? -3.915 -0.303 24.385 1.00 94.50 102 ALA A C 1
ATOM 816 O O . ALA A 1 102 ? -3.436 -0.959 25.305 1.00 94.50 102 ALA A O 1
ATOM 817 N N . TRP A 1 103 ? -3.488 -0.458 23.130 1.00 94.69 103 TRP A N 1
ATOM 818 C CA . TRP A 1 103 ? -2.456 -1.431 22.780 1.00 94.69 103 TRP A CA 1
ATOM 819 C C . TRP A 1 103 ? -1.043 -0.928 23.104 1.00 94.69 103 TRP A C 1
ATOM 821 O O . TRP A 1 103 ? -0.694 0.232 22.868 1.00 94.69 103 TRP A O 1
ATOM 831 N N . ASN A 1 104 ? -0.226 -1.851 23.618 1.00 94.31 104 ASN A N 1
ATOM 832 C CA . ASN A 1 104 ? 1.205 -1.674 23.893 1.00 94.31 104 ASN A CA 1
ATOM 833 C C . ASN A 1 104 ? 2.088 -2.459 22.903 1.00 94.31 104 ASN A C 1
ATOM 835 O O . ASN A 1 104 ? 3.291 -2.563 23.103 1.00 94.31 104 ASN A O 1
ATOM 839 N N . ASP A 1 105 ? 1.495 -3.024 21.849 1.00 94.44 105 ASP A N 1
ATOM 840 C CA . ASP A 1 105 ? 2.195 -3.790 20.817 1.00 94.44 105 ASP A CA 1
ATOM 841 C C . ASP A 1 105 ? 2.272 -2.958 19.532 1.00 94.44 105 ASP A C 1
ATOM 843 O O . ASP A 1 105 ? 1.249 -2.645 18.909 1.00 94.44 105 ASP A O 1
ATOM 847 N N . SER A 1 106 ? 3.492 -2.597 19.135 1.00 95.25 106 SER A N 1
ATOM 848 C CA . SER A 1 106 ? 3.755 -1.829 17.919 1.00 95.25 106 SER A CA 1
ATOM 849 C C . SER A 1 106 ? 3.334 -2.568 16.651 1.00 95.25 106 SER A C 1
ATOM 851 O O . SER A 1 106 ? 2.829 -1.933 15.727 1.00 95.25 106 SER A O 1
ATOM 853 N N . THR A 1 107 ? 3.450 -3.894 16.616 1.00 93.69 107 THR A N 1
ATOM 854 C CA . THR A 1 107 ? 3.060 -4.725 15.471 1.00 93.69 107 THR A CA 1
ATOM 855 C C . THR A 1 107 ? 1.558 -4.634 15.237 1.00 93.69 107 THR A C 1
ATOM 857 O O . THR A 1 107 ? 1.113 -4.417 14.110 1.00 93.69 107 THR A O 1
ATOM 860 N N . LEU A 1 108 ? 0.758 -4.722 16.305 1.00 94.88 108 LEU A N 1
ATOM 861 C CA . LEU A 1 108 ? -0.697 -4.572 16.216 1.00 94.88 108 LEU A CA 1
ATOM 862 C C . LEU A 1 108 ? -1.109 -3.146 15.836 1.00 94.88 108 LEU A C 1
ATOM 864 O O . LEU A 1 108 ? -2.042 -2.964 15.048 1.00 94.88 108 LEU A O 1
ATOM 868 N N . LEU A 1 109 ? -0.417 -2.133 16.367 1.00 97.12 109 LEU A N 1
ATOM 869 C CA . LEU A 1 109 ? -0.660 -0.735 16.007 1.00 97.12 109 LEU A CA 1
ATOM 870 C C . LEU A 1 109 ? -0.349 -0.462 14.536 1.00 97.12 109 LEU A C 1
ATOM 872 O O . LEU A 1 109 ? -1.146 0.197 13.874 1.00 97.12 109 LEU A O 1
ATOM 876 N N . ILE A 1 110 ? 0.759 -0.988 14.012 1.00 96.50 110 ILE A N 1
ATOM 877 C CA . ILE A 1 110 ? 1.120 -0.872 12.595 1.00 96.50 110 ILE A CA 1
ATOM 878 C C . ILE A 1 110 ? 0.107 -1.627 11.733 1.00 96.50 110 ILE A C 1
ATOM 880 O O . ILE A 1 110 ? -0.416 -1.053 10.780 1.00 96.50 110 ILE A O 1
ATOM 884 N N . ALA A 1 111 ? -0.234 -2.868 12.094 1.00 95.44 111 ALA A N 1
ATOM 885 C CA . ALA A 1 111 ? -1.195 -3.680 11.351 1.00 95.44 111 ALA A CA 1
ATOM 886 C C . ALA A 1 111 ? -2.573 -3.008 11.251 1.00 95.44 111 ALA A C 1
ATOM 888 O O . ALA A 1 111 ? -3.199 -3.052 10.198 1.00 95.44 111 ALA A O 1
ATOM 889 N N . LEU A 1 112 ? -3.046 -2.356 12.319 1.00 97.00 112 LEU A N 1
ATOM 890 C CA . LEU A 1 112 ? -4.305 -1.605 12.304 1.00 97.00 112 LEU A CA 1
ATOM 891 C C . LEU A 1 112 ? -4.167 -0.235 11.625 1.00 97.00 112 LEU A C 1
ATOM 893 O O . LEU A 1 112 ? -5.054 0.183 10.883 1.00 97.00 112 LEU A O 1
ATOM 897 N N . GLY A 1 113 ? -3.080 0.480 11.904 1.00 97.44 113 GLY A N 1
ATOM 898 C CA . GLY A 1 113 ? -2.826 1.828 11.408 1.00 97.44 113 GLY A CA 1
ATOM 899 C C . GLY A 1 113 ? -2.651 1.876 9.896 1.00 97.44 113 GLY A C 1
ATOM 900 O O . GLY A 1 113 ? -3.221 2.753 9.249 1.00 97.44 113 GLY A O 1
ATOM 901 N N . TYR A 1 114 ? -1.940 0.895 9.335 1.00 96.88 114 TYR A N 1
ATOM 902 C CA . TYR A 1 114 ? -1.652 0.807 7.908 1.00 96.88 114 TYR A CA 1
ATOM 903 C C . TYR A 1 114 ? -2.918 0.893 7.044 1.00 96.88 114 TYR A C 1
ATOM 905 O O . TYR A 1 114 ? -3.049 1.871 6.309 1.00 96.88 114 TYR A O 1
ATOM 913 N N . PRO A 1 115 ? -3.911 -0.010 7.154 1.00 96.50 115 PRO A N 1
ATOM 914 C CA . PRO A 1 115 ? -5.124 0.093 6.352 1.00 96.50 115 PRO A CA 1
ATOM 915 C C . PRO A 1 115 ? -5.945 1.351 6.679 1.00 96.50 115 PRO A C 1
ATOM 917 O O . PRO A 1 115 ? -6.539 1.944 5.782 1.00 96.50 115 PRO A O 1
ATOM 920 N N . LEU A 1 116 ? -5.968 1.825 7.931 1.00 97.25 116 LEU A N 1
ATOM 921 C CA . LEU A 1 116 ? -6.694 3.058 8.261 1.00 97.25 116 LEU A CA 1
ATOM 922 C C . LEU A 1 116 ? -6.140 4.273 7.504 1.00 97.25 116 LEU A C 1
ATOM 924 O O . LEU A 1 116 ? -6.918 5.112 7.049 1.00 97.25 116 LEU A O 1
ATOM 928 N N . VAL A 1 117 ? -4.817 4.364 7.374 1.00 97.44 117 VAL A N 1
ATOM 929 C CA . VAL A 1 117 ? -4.139 5.442 6.648 1.00 97.44 117 VAL A CA 1
ATOM 930 C C . VAL A 1 117 ? -4.222 5.225 5.137 1.00 97.44 117 VAL A C 1
ATOM 932 O O . VAL A 1 117 ? -4.619 6.134 4.415 1.00 97.44 117 VAL A O 1
ATOM 935 N N . MET A 1 118 ? -3.885 4.027 4.656 1.00 95.50 118 MET A N 1
ATOM 936 C CA . MET A 1 118 ? -3.785 3.719 3.224 1.00 95.50 118 MET A CA 1
ATOM 937 C C . MET A 1 118 ? -5.114 3.867 2.479 1.00 95.50 118 MET A C 1
ATOM 939 O O . MET A 1 118 ? -5.117 4.270 1.319 1.00 95.50 118 MET A O 1
ATOM 943 N N . TYR A 1 119 ? -6.237 3.590 3.149 1.00 95.50 119 TYR A N 1
ATOM 944 C CA . TYR A 1 119 ? -7.581 3.700 2.573 1.00 95.50 119 TYR A CA 1
ATOM 945 C C . TYR A 1 119 ? -8.325 4.979 3.000 1.00 95.50 119 TYR A C 1
ATOM 947 O O . TYR A 1 119 ? -9.545 5.050 2.863 1.00 95.50 119 TYR A O 1
ATOM 955 N N . ASP A 1 120 ? -7.611 5.978 3.538 1.00 93.88 120 ASP A N 1
ATOM 956 C CA . ASP A 1 120 ? -8.140 7.294 3.939 1.00 93.88 120 ASP A CA 1
ATOM 957 C C . ASP A 1 120 ? -9.297 7.257 4.958 1.00 93.88 120 ASP A C 1
ATOM 959 O O . ASP A 1 120 ? -10.108 8.185 5.056 1.00 93.88 120 ASP A O 1
ATOM 963 N N . ILE A 1 121 ? -9.350 6.193 5.764 1.00 95.69 121 ILE A N 1
ATOM 964 C CA . ILE A 1 121 ? -10.381 5.962 6.784 1.00 95.69 121 ILE A CA 1
ATOM 965 C C . ILE A 1 121 ? -10.034 6.707 8.080 1.00 95.69 121 ILE A C 1
ATOM 967 O O . ILE A 1 121 ? -10.929 7.086 8.832 1.00 95.69 121 ILE A O 1
ATOM 971 N N . ILE A 1 122 ? -8.747 6.910 8.372 1.00 96.88 122 ILE A N 1
ATOM 972 C CA . ILE A 1 122 ? -8.286 7.457 9.651 1.00 96.88 122 ILE A CA 1
ATOM 973 C C . ILE A 1 122 ? -8.724 8.915 9.864 1.00 96.88 122 ILE A C 1
ATOM 975 O O . ILE A 1 122 ? -8.571 9.779 8.994 1.00 96.88 122 ILE A O 1
ATOM 979 N N . SER A 1 123 ? -9.244 9.200 11.059 1.00 96.25 123 SER A N 1
ATOM 980 C CA . SER A 1 123 ? -9.504 10.566 11.513 1.00 96.25 123 SER A CA 1
ATOM 981 C C . SER A 1 123 ? -8.206 11.265 11.950 1.00 96.25 123 SER A C 1
ATOM 983 O O . SER A 1 123 ? -7.272 10.592 12.399 1.00 96.25 123 SER A O 1
ATOM 985 N N . PRO A 1 124 ? -8.136 12.610 11.903 1.00 96.44 124 PRO A N 1
ATOM 986 C CA . PRO A 1 124 ? -6.932 13.344 12.297 1.00 96.44 124 PRO A CA 1
ATOM 987 C C . PRO A 1 124 ? -6.479 13.028 13.731 1.00 96.44 124 PRO A C 1
ATOM 989 O O . PRO A 1 124 ? -5.316 12.710 13.969 1.00 96.44 124 PRO A O 1
ATOM 992 N N . GLY A 1 125 ? -7.417 13.010 14.687 1.00 96.94 125 GLY A N 1
ATOM 993 C CA . GLY A 1 125 ? -7.112 12.702 16.087 1.00 96.94 125 GLY A CA 1
ATOM 994 C C . GLY A 1 125 ? -6.573 11.282 16.294 1.00 96.94 125 GLY A C 1
ATOM 995 O O . GLY A 1 125 ? -5.660 11.078 17.094 1.00 96.94 125 GLY A O 1
ATOM 996 N N . ASN A 1 126 ? -7.083 10.300 15.544 1.00 97.81 126 ASN A N 1
ATOM 997 C CA . ASN A 1 126 ? -6.571 8.932 15.608 1.00 97.81 126 ASN A CA 1
ATOM 998 C C . ASN A 1 126 ? -5.211 8.785 14.919 1.00 97.81 126 ASN A C 1
ATOM 1000 O O . ASN A 1 126 ? -4.395 8.008 15.406 1.00 97.81 126 ASN A O 1
ATOM 1004 N N . ALA A 1 127 ? -4.934 9.540 13.851 1.00 98.06 127 ALA A N 1
ATOM 1005 C CA . ALA A 1 127 ? -3.608 9.578 13.235 1.00 98.06 127 ALA A CA 1
ATOM 1006 C C . ALA A 1 127 ? -2.562 10.122 14.220 1.00 98.06 127 ALA A C 1
ATOM 1008 O O . ALA A 1 127 ? -1.532 9.489 14.438 1.00 98.06 127 ALA A O 1
ATOM 1009 N N . ILE A 1 128 ? -2.860 11.237 14.897 1.00 97.44 128 ILE A N 1
ATOM 1010 C CA . ILE A 1 128 ? -1.991 11.796 15.946 1.00 97.44 128 ILE A CA 1
ATOM 1011 C C . ILE A 1 128 ? -1.772 10.782 17.073 1.00 97.44 128 ILE A C 1
ATOM 1013 O O . ILE A 1 128 ? -0.632 10.564 17.482 1.00 97.44 128 ILE A O 1
ATOM 1017 N N . ALA A 1 129 ? -2.839 10.142 17.561 1.00 97.75 129 ALA A N 1
ATOM 1018 C CA . ALA A 1 129 ? -2.731 9.131 18.610 1.00 97.75 129 ALA A CA 1
ATOM 1019 C C . ALA A 1 129 ? -1.873 7.931 18.172 1.00 97.75 129 ALA A C 1
ATOM 1021 O O . ALA A 1 129 ? -1.033 7.480 18.945 1.00 97.75 129 ALA A O 1
ATOM 1022 N N . LEU A 1 130 ? -2.046 7.452 16.937 1.00 98.06 130 LEU A N 1
ATOM 1023 C CA . LEU A 1 130 ? -1.300 6.326 16.378 1.00 98.06 130 LEU A CA 1
ATOM 1024 C C . LEU A 1 130 ? 0.205 6.599 16.370 1.00 98.06 130 LEU A C 1
ATOM 1026 O O . LEU A 1 130 ? 0.966 5.842 16.968 1.00 98.06 130 LEU A O 1
ATOM 1030 N N . PHE A 1 131 ? 0.641 7.690 15.739 1.00 97.81 131 PHE A N 1
ATOM 1031 C CA . PHE A 1 131 ? 2.071 7.991 15.635 1.00 97.81 131 PHE A CA 1
ATOM 1032 C C . PHE A 1 131 ? 2.689 8.388 16.970 1.00 97.81 131 PHE A C 1
ATOM 1034 O O . PHE A 1 131 ? 3.845 8.060 17.223 1.00 97.81 131 PHE A O 1
ATOM 1041 N N . ARG A 1 132 ? 1.923 9.023 17.865 1.00 97.00 132 ARG A N 1
ATOM 1042 C CA . ARG A 1 132 ? 2.382 9.268 19.235 1.00 97.00 132 ARG A CA 1
ATOM 1043 C C . ARG A 1 132 ? 2.682 7.963 19.965 1.00 97.00 132 ARG A C 1
ATOM 1045 O O . ARG A 1 132 ? 3.769 7.834 20.518 1.00 97.00 132 ARG A O 1
ATOM 1052 N N . ARG A 1 133 ? 1.767 6.992 19.911 1.00 97.06 133 ARG A N 1
ATOM 1053 C CA . ARG A 1 133 ? 1.949 5.679 20.543 1.00 97.06 133 ARG A CA 1
ATOM 1054 C C . ARG A 1 133 ? 3.100 4.893 19.928 1.00 97.06 133 ARG A C 1
ATOM 1056 O O . ARG A 1 133 ? 3.908 4.343 20.660 1.00 97.06 133 ARG A O 1
ATOM 1063 N N . LEU A 1 134 ? 3.222 4.884 18.601 1.00 97.12 134 LEU A N 1
ATOM 1064 C CA . LEU A 1 134 ? 4.345 4.230 17.921 1.00 97.12 134 LEU A CA 1
ATOM 1065 C C . LEU A 1 134 ? 5.693 4.855 18.313 1.00 97.12 134 LEU A C 1
ATOM 1067 O O . LEU A 1 134 ? 6.658 4.134 18.542 1.00 97.12 134 LEU A O 1
ATOM 1071 N N . ARG A 1 135 ? 5.754 6.181 18.464 1.00 96.00 135 ARG A N 1
ATOM 1072 C CA . ARG A 1 135 ? 6.955 6.855 18.966 1.00 96.00 135 ARG A CA 1
ATOM 1073 C C . ARG A 1 135 ? 7.262 6.488 20.421 1.00 96.00 135 ARG A C 1
ATOM 1075 O O . ARG A 1 135 ? 8.412 6.220 20.738 1.00 96.00 135 ARG A O 1
ATOM 1082 N N . GLU A 1 136 ? 6.256 6.484 21.298 1.00 95.88 136 GLU A N 1
ATOM 1083 C CA . GLU A 1 136 ? 6.405 6.113 22.718 1.00 95.88 136 GLU A CA 1
ATOM 1084 C C . GLU A 1 136 ? 6.887 4.671 22.905 1.00 95.88 136 GLU A C 1
ATOM 1086 O O . GLU A 1 136 ? 7.676 4.402 23.802 1.00 95.88 136 GLU A O 1
ATOM 1091 N N . LEU A 1 137 ? 6.445 3.755 22.040 1.00 95.88 137 LEU A N 1
ATOM 1092 C CA . LEU A 1 137 ? 6.875 2.356 22.048 1.00 95.88 137 LEU A CA 1
ATOM 1093 C C . LEU A 1 137 ? 8.258 2.137 21.417 1.00 95.88 137 LEU A C 1
ATOM 1095 O O . LEU A 1 137 ? 8.672 0.988 21.297 1.00 95.88 137 LEU A O 1
ATOM 1099 N N . ALA A 1 138 ? 8.946 3.207 20.999 1.00 91.50 138 ALA A N 1
ATOM 1100 C CA . ALA A 1 138 ? 10.290 3.168 20.428 1.00 91.50 138 ALA A CA 1
ATOM 1101 C C . ALA A 1 138 ? 10.444 2.083 19.347 1.00 91.50 138 ALA A C 1
ATOM 1103 O O . ALA A 1 138 ? 11.315 1.22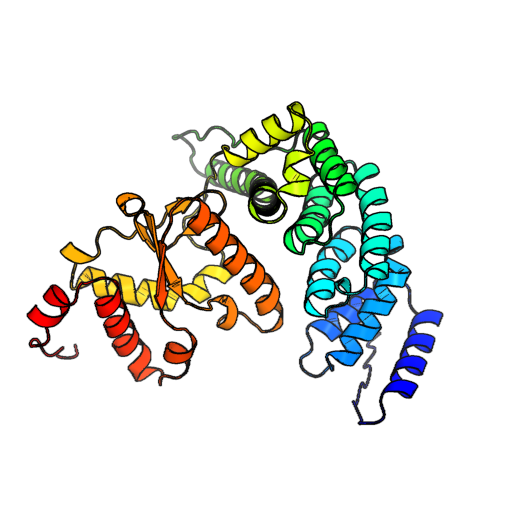0 19.440 1.00 91.50 138 ALA A O 1
ATOM 1104 N N . VAL A 1 139 ? 9.561 2.106 18.337 1.00 89.50 139 VAL A N 1
ATOM 1105 C CA . VAL A 1 139 ? 9.597 1.123 17.242 1.00 89.50 139 VAL A CA 1
ATOM 1106 C C . VAL A 1 139 ? 10.991 1.061 16.635 1.00 89.50 139 VAL A C 1
ATOM 1108 O O . VAL A 1 139 ? 11.544 2.087 16.236 1.00 89.50 139 VAL A O 1
ATOM 1111 N N . ASP A 1 140 ? 11.520 -0.156 16.547 1.00 83.19 140 ASP A N 1
ATOM 1112 C CA . ASP A 1 140 ? 12.823 -0.402 15.957 1.00 83.19 140 ASP A CA 1
ATOM 1113 C C . ASP A 1 140 ? 12.810 -0.054 14.462 1.00 83.19 140 ASP A C 1
ATOM 1115 O O . ASP A 1 140 ? 12.085 -0.649 13.657 1.00 83.19 140 ASP A O 1
ATOM 1119 N N . ILE A 1 141 ? 13.597 0.961 14.119 1.00 84.88 141 ILE A N 1
ATOM 1120 C CA . ILE A 1 141 ? 13.800 1.475 12.761 1.00 84.88 141 ILE A CA 1
ATOM 1121 C C . ILE A 1 141 ? 15.282 1.447 12.366 1.00 84.88 141 ILE A C 1
ATOM 1123 O O . ILE A 1 141 ? 15.636 1.935 11.292 1.00 84.88 141 ILE A O 1
ATOM 1127 N N . SER A 1 142 ? 16.142 0.888 13.221 1.00 86.50 142 SER A N 1
ATOM 1128 C CA . SER A 1 142 ? 17.592 0.897 13.057 1.00 86.50 142 SER A CA 1
ATOM 1129 C C . SER A 1 142 ? 18.086 -0.507 12.751 1.00 86.50 142 SER A C 1
ATOM 1131 O O . SER A 1 142 ? 17.819 -1.460 13.473 1.00 86.50 142 SER A O 1
ATOM 1133 N N . TYR A 1 143 ? 18.848 -0.654 11.673 1.00 87.19 143 TYR A N 1
ATOM 1134 C CA . TYR A 1 143 ? 19.436 -1.952 11.357 1.00 87.19 143 TYR A CA 1
ATOM 1135 C C . TYR A 1 143 ? 20.603 -2.258 12.290 1.00 87.19 143 TYR A C 1
ATOM 1137 O O . TYR A 1 143 ? 21.352 -1.341 12.636 1.00 87.19 143 TYR A O 1
ATOM 1145 N N . PRO A 1 144 ? 20.838 -3.543 12.602 1.00 84.50 144 PRO A N 1
ATOM 1146 C CA . PRO A 1 144 ? 22.101 -3.939 13.201 1.00 84.50 144 PRO A CA 1
ATOM 1147 C C . PRO A 1 144 ? 23.273 -3.545 12.289 1.00 84.50 144 PRO A C 1
ATOM 1149 O O . PRO A 1 144 ? 23.129 -3.440 11.058 1.00 84.50 144 PRO A O 1
ATOM 1152 N N . ALA A 1 145 ? 24.436 -3.334 12.906 1.00 80.31 145 ALA A N 1
ATOM 1153 C CA . ALA A 1 145 ? 25.688 -3.191 12.179 1.00 80.31 145 ALA A CA 1
ATOM 1154 C C . ALA A 1 145 ? 25.916 -4.446 11.322 1.00 80.31 145 ALA A C 1
ATOM 1156 O O . ALA A 1 145 ? 25.646 -5.564 11.761 1.00 80.31 145 ALA A O 1
ATOM 1157 N N . PHE A 1 146 ? 26.347 -4.242 10.079 1.00 69.38 146 PHE A N 1
ATOM 1158 C CA . PHE A 1 146 ? 26.765 -5.341 9.219 1.00 69.38 146 PHE A CA 1
ATOM 1159 C C . PHE A 1 146 ? 28.261 -5.531 9.426 1.00 69.38 146 PHE A C 1
ATOM 1161 O O . PHE A 1 146 ? 29.028 -4.623 9.109 1.00 69.38 146 PHE A O 1
ATOM 1168 N N . ASP A 1 147 ? 28.652 -6.668 9.989 1.00 68.06 147 ASP A N 1
ATOM 1169 C CA . ASP A 1 147 ? 30.055 -7.053 10.060 1.00 68.06 147 ASP A CA 1
ATOM 1170 C C . ASP A 1 147 ? 30.416 -7.806 8.770 1.00 68.06 147 ASP A C 1
ATOM 1172 O O . ASP A 1 147 ? 29.689 -8.687 8.322 1.00 68.06 147 ASP A O 1
ATOM 1176 N N . VAL A 1 148 ? 31.501 -7.417 8.106 1.00 58.22 148 VAL A N 1
ATOM 1177 C CA . VAL A 1 148 ? 31.902 -8.013 6.819 1.00 58.22 148 VAL A CA 1
ATOM 1178 C C . VAL A 1 148 ? 32.490 -9.419 7.027 1.00 58.22 148 VAL A C 1
ATOM 1180 O O . VAL A 1 148 ? 32.542 -10.202 6.084 1.00 58.22 148 VAL A O 1
ATOM 1183 N N . ALA A 1 149 ? 32.852 -9.775 8.265 1.00 57.16 149 ALA A N 1
ATOM 1184 C CA . ALA A 1 149 ? 33.372 -11.090 8.646 1.00 57.16 149 ALA A CA 1
ATOM 1185 C C . ALA A 1 149 ? 32.284 -12.147 8.957 1.00 57.16 149 ALA A C 1
ATOM 1187 O O . ALA A 1 149 ? 32.584 -13.192 9.533 1.00 57.16 149 ALA A O 1
ATOM 1188 N N . LEU A 1 150 ? 31.012 -11.887 8.623 1.00 61.38 150 LEU A N 1
ATOM 1189 C CA . LEU A 1 150 ? 29.897 -12.794 8.923 1.00 61.38 150 LEU A CA 1
ATOM 1190 C C . LEU A 1 150 ? 29.968 -14.077 8.073 1.00 61.38 150 LEU A C 1
ATOM 1192 O O . LEU A 1 150 ? 29.533 -14.098 6.922 1.00 61.38 150 LEU A O 1
ATOM 1196 N N . GLU A 1 151 ? 30.449 -15.171 8.664 1.00 58.00 151 GLU A N 1
ATOM 1197 C CA . GLU A 1 151 ? 30.364 -16.522 8.097 1.00 58.00 151 GLU A CA 1
ATOM 1198 C C . GLU A 1 151 ? 29.142 -17.296 8.640 1.00 58.00 151 GLU A C 1
ATOM 1200 O O . GLU A 1 151 ? 28.746 -17.172 9.804 1.00 58.00 151 GLU A O 1
ATOM 1205 N N . GLY A 1 152 ? 28.528 -18.135 7.799 1.00 68.19 152 GLY A N 1
ATOM 1206 C CA . GLY A 1 152 ? 27.527 -19.126 8.223 1.00 68.19 152 GLY A CA 1
ATOM 1207 C C . GLY A 1 152 ? 26.221 -18.557 8.812 1.00 68.19 152 GLY A C 1
ATOM 1208 O O . GLY A 1 152 ? 25.540 -17.740 8.193 1.00 68.19 152 GLY A O 1
ATOM 1209 N N . ASP A 1 153 ? 25.823 -19.038 10.001 1.00 66.38 153 ASP A N 1
ATOM 1210 C CA . ASP A 1 153 ? 24.530 -18.739 10.658 1.00 66.38 153 ASP A CA 1
ATOM 1211 C C . ASP A 1 153 ? 24.333 -17.238 10.966 1.00 66.38 153 ASP A C 1
ATOM 1213 O O . ASP A 1 153 ? 23.199 -16.753 11.044 1.00 66.38 153 ASP A O 1
ATOM 1217 N N . GLN A 1 154 ? 25.420 -16.462 11.057 1.00 71.12 154 GLN A N 1
ATOM 1218 C CA . GLN A 1 154 ? 25.343 -15.034 11.366 1.00 71.12 154 GLN A CA 1
ATOM 1219 C C . GLN A 1 154 ? 24.801 -14.180 10.198 1.00 71.12 154 GLN A C 1
ATOM 1221 O O . GLN A 1 154 ? 24.069 -13.218 10.447 1.00 71.12 154 GLN A O 1
ATOM 1226 N N . ASP A 1 155 ? 25.023 -14.569 8.933 1.00 76.00 155 ASP A N 1
ATOM 1227 C CA . ASP A 1 155 ? 24.343 -13.954 7.773 1.00 76.00 155 ASP A CA 1
ATOM 1228 C C . ASP A 1 155 ? 22.828 -14.219 7.834 1.00 76.00 155 ASP A C 1
ATOM 1230 O O . ASP A 1 155 ? 21.998 -13.320 7.665 1.00 76.00 155 ASP A O 1
ATOM 1234 N N . GLY A 1 156 ? 22.442 -15.445 8.201 1.00 81.50 156 GLY A N 1
ATOM 1235 C CA . GLY A 1 156 ? 21.049 -15.804 8.454 1.00 81.50 156 GLY A CA 1
ATOM 1236 C C . GLY A 1 156 ? 20.404 -14.926 9.532 1.00 81.50 156 GLY A C 1
ATOM 1237 O O . GLY A 1 156 ? 19.287 -14.426 9.343 1.00 81.50 156 GLY A O 1
ATOM 1238 N N . MET A 1 157 ? 21.105 -14.689 10.645 1.00 82.06 157 MET A N 1
ATOM 1239 C CA . MET A 1 157 ? 20.639 -13.808 11.721 1.00 82.06 157 MET A CA 1
ATOM 1240 C C . MET A 1 157 ? 20.519 -12.347 11.277 1.00 82.06 157 MET A C 1
ATOM 1242 O O . MET A 1 157 ? 19.485 -11.723 11.542 1.00 82.06 157 MET A O 1
ATOM 1246 N N . TYR A 1 158 ? 21.509 -11.817 10.553 1.00 84.75 158 TYR A N 1
ATOM 1247 C CA . TYR A 1 158 ? 21.459 -10.462 10.004 1.00 84.75 158 TYR A CA 1
ATOM 1248 C C . TYR A 1 158 ? 20.260 -10.286 9.067 1.00 84.75 158 TYR A C 1
ATOM 1250 O O . TYR A 1 158 ? 19.464 -9.358 9.236 1.00 84.75 158 TYR A O 1
ATOM 1258 N N . ARG A 1 159 ? 20.036 -11.226 8.139 1.00 84.69 159 ARG A N 1
ATOM 1259 C CA . ARG A 1 159 ? 18.884 -11.179 7.225 1.00 84.69 159 ARG A CA 1
ATOM 1260 C C . ARG A 1 159 ? 17.550 -11.211 7.971 1.00 84.69 159 ARG A C 1
ATOM 1262 O O . ARG A 1 159 ? 16.630 -10.473 7.614 1.00 84.69 159 ARG A O 1
ATOM 1269 N N . ARG A 1 160 ? 17.422 -12.030 9.022 1.00 85.31 160 ARG A N 1
ATOM 1270 C CA . ARG A 1 160 ? 16.220 -12.042 9.881 1.00 85.31 160 ARG A CA 1
ATOM 1271 C C . ARG A 1 160 ? 16.031 -10.699 10.585 1.00 85.31 160 ARG A C 1
ATOM 1273 O O . ARG A 1 160 ? 14.908 -10.205 10.634 1.00 85.31 160 ARG A O 1
ATOM 1280 N N . ALA A 1 161 ? 17.102 -10.089 11.091 1.00 86.94 161 ALA A N 1
ATOM 1281 C CA . ALA A 1 161 ? 17.037 -8.780 11.729 1.00 86.94 161 ALA A CA 1
ATOM 1282 C C . ALA A 1 161 ? 16.594 -7.684 10.749 1.00 86.94 161 ALA A C 1
ATOM 1284 O O . ALA A 1 161 ? 15.653 -6.955 11.052 1.00 86.94 161 ALA A O 1
ATOM 1285 N N . VAL A 1 162 ? 17.165 -7.638 9.541 1.00 88.88 162 VAL A N 1
ATOM 1286 C CA . VAL A 1 162 ? 16.732 -6.713 8.479 1.00 88.88 162 VAL A CA 1
ATOM 1287 C C . VAL A 1 162 ? 15.251 -6.910 8.142 1.00 88.88 162 VAL A C 1
ATOM 1289 O O . VAL A 1 162 ? 14.511 -5.933 8.057 1.00 88.88 162 VAL A O 1
ATOM 1292 N N . ARG A 1 163 ? 14.779 -8.160 8.010 1.00 87.56 163 ARG A N 1
ATOM 1293 C CA . ARG A 1 163 ? 13.352 -8.451 7.773 1.00 87.56 163 ARG A CA 1
ATOM 1294 C C . ARG A 1 163 ? 12.456 -7.943 8.904 1.00 87.56 163 ARG A C 1
ATOM 1296 O O . ARG A 1 163 ? 11.392 -7.406 8.614 1.00 87.56 163 ARG A O 1
ATOM 1303 N N . ARG A 1 164 ? 12.877 -8.081 10.167 1.00 87.56 164 ARG A N 1
ATOM 1304 C CA . ARG A 1 164 ? 12.131 -7.559 11.327 1.00 87.56 164 ARG A CA 1
ATOM 1305 C C . ARG A 1 164 ? 12.026 -6.036 11.299 1.00 87.56 164 ARG A C 1
ATOM 1307 O O . ARG A 1 164 ? 10.925 -5.519 11.454 1.00 87.56 164 ARG A O 1
ATOM 1314 N N . VAL A 1 165 ? 13.130 -5.334 11.037 1.00 91.31 165 VAL A N 1
ATOM 1315 C CA . VAL A 1 165 ? 13.127 -3.865 10.916 1.00 91.31 165 VAL A CA 1
ATOM 1316 C C . VAL A 1 165 ? 12.236 -3.431 9.748 1.00 91.31 165 VAL A C 1
ATOM 1318 O O . VAL A 1 165 ? 11.359 -2.586 9.916 1.00 91.31 165 VAL A O 1
ATOM 1321 N N . ASN A 1 166 ? 12.368 -4.071 8.581 1.00 91.56 166 ASN A N 1
ATOM 1322 C CA . ASN A 1 166 ? 11.554 -3.768 7.398 1.00 91.56 166 ASN A CA 1
ATOM 1323 C C . ASN A 1 166 ? 10.054 -4.002 7.612 1.00 91.56 166 ASN A C 1
ATOM 1325 O O . ASN A 1 166 ? 9.249 -3.233 7.084 1.00 91.56 166 ASN A O 1
ATOM 1329 N N . ALA A 1 167 ? 9.671 -5.019 8.393 1.00 89.75 167 ALA A N 1
ATOM 1330 C CA . ALA A 1 167 ? 8.271 -5.298 8.715 1.00 89.75 167 ALA A CA 1
ATOM 1331 C C . ALA A 1 167 ? 7.582 -4.118 9.423 1.00 89.75 167 ALA A C 1
ATOM 1333 O O . ALA A 1 167 ? 6.377 -3.934 9.264 1.00 89.75 167 ALA A O 1
ATOM 1334 N N . SER A 1 168 ? 8.348 -3.294 10.144 1.00 92.69 168 SER A N 1
ATOM 1335 C CA . SER A 1 168 ? 7.861 -2.068 10.782 1.00 92.69 168 SER A CA 1
ATOM 1336 C C . SER A 1 168 ? 8.105 -0.829 9.919 1.00 92.69 168 SER A C 1
ATOM 1338 O O . SER A 1 168 ? 7.197 -0.025 9.695 1.00 92.69 168 SER A O 1
ATOM 1340 N N . LEU A 1 169 ? 9.325 -0.668 9.402 1.00 94.06 169 LEU A N 1
ATOM 1341 C CA . LEU A 1 169 ? 9.766 0.553 8.733 1.00 94.06 169 LEU A CA 1
ATOM 1342 C C . LEU A 1 169 ? 9.062 0.788 7.389 1.00 94.06 169 LEU A C 1
ATOM 1344 O O . LEU A 1 169 ? 8.722 1.931 7.081 1.00 94.06 169 LEU A O 1
ATOM 1348 N N . ILE A 1 170 ? 8.786 -0.262 6.604 1.00 94.00 170 ILE A N 1
ATOM 1349 C CA . ILE A 1 170 ? 8.095 -0.118 5.312 1.00 94.00 170 ILE A CA 1
ATOM 1350 C C . ILE A 1 170 ? 6.662 0.412 5.509 1.00 94.00 170 ILE A C 1
ATOM 1352 O O . ILE A 1 170 ? 6.344 1.454 4.927 1.00 94.00 170 ILE A O 1
ATOM 1356 N N . PRO A 1 171 ? 5.798 -0.206 6.345 1.00 94.75 171 PRO A N 1
ATOM 1357 C CA . PRO A 1 171 ? 4.481 0.354 6.638 1.00 94.75 171 PRO A CA 1
ATOM 1358 C C . PRO A 1 171 ? 4.534 1.778 7.193 1.00 94.75 171 PRO A C 1
ATOM 1360 O O . PRO A 1 171 ? 3.726 2.608 6.786 1.00 94.75 171 PRO A O 1
ATOM 1363 N N . LEU A 1 172 ? 5.482 2.087 8.085 1.00 97.00 172 LEU A N 1
ATOM 1364 C CA . LEU A 1 172 ? 5.637 3.432 8.649 1.00 97.00 172 LEU A CA 1
ATOM 1365 C C . LEU A 1 172 ? 5.951 4.473 7.571 1.00 97.00 172 LEU A C 1
ATOM 1367 O O . LEU A 1 172 ? 5.290 5.510 7.522 1.00 97.00 172 LEU A O 1
ATOM 1371 N N . LYS A 1 173 ? 6.901 4.180 6.676 1.00 96.38 173 LYS A N 1
ATOM 1372 C CA . LYS A 1 173 ? 7.228 5.041 5.530 1.00 96.38 173 LYS A CA 1
ATOM 1373 C C . LYS A 1 173 ? 6.038 5.225 4.595 1.00 96.38 173 LYS A C 1
ATOM 1375 O O . LYS A 1 173 ? 5.788 6.335 4.137 1.00 96.38 173 LYS A O 1
ATOM 1380 N N . LEU A 1 174 ? 5.283 4.160 4.321 1.00 96.38 174 LEU A N 1
ATOM 1381 C CA . LEU A 1 174 ? 4.094 4.244 3.473 1.00 96.38 174 LEU A CA 1
ATOM 1382 C C . LEU A 1 174 ? 2.999 5.099 4.123 1.00 96.38 174 LEU A C 1
ATOM 1384 O O . LEU A 1 174 ? 2.438 5.977 3.470 1.00 96.38 174 LEU A O 1
ATOM 1388 N N . MET A 1 175 ? 2.723 4.904 5.413 1.00 97.50 175 MET A N 1
ATOM 1389 C CA . MET A 1 175 ? 1.746 5.725 6.127 1.00 97.50 175 MET A CA 1
ATOM 1390 C C . MET A 1 175 ? 2.172 7.198 6.193 1.00 97.50 175 MET A C 1
ATOM 1392 O O . MET A 1 175 ? 1.338 8.078 5.977 1.00 97.50 175 MET A O 1
ATOM 1396 N N . GLU A 1 176 ? 3.454 7.476 6.453 1.00 96.94 176 GLU A N 1
ATOM 1397 C CA . GLU A 1 176 ? 4.013 8.834 6.420 1.00 96.94 176 GLU A CA 1
ATOM 1398 C C . GLU A 1 176 ? 3.806 9.473 5.045 1.00 96.94 176 GLU A C 1
ATOM 1400 O O . GLU A 1 176 ? 3.187 10.535 4.957 1.00 96.94 176 GLU A O 1
ATOM 1405 N N . ALA A 1 177 ? 4.229 8.799 3.972 1.00 96.06 177 ALA A N 1
ATOM 1406 C CA . ALA A 1 177 ? 4.123 9.318 2.614 1.00 96.06 177 ALA A CA 1
ATOM 1407 C C . ALA A 1 177 ? 2.660 9.551 2.211 1.00 96.06 177 ALA A C 1
ATOM 1409 O O . ALA A 1 177 ? 2.331 10.593 1.637 1.00 96.06 177 ALA A O 1
ATOM 1410 N N . ARG A 1 178 ? 1.759 8.623 2.571 1.00 95.62 178 ARG A N 1
ATOM 1411 C CA . ARG A 1 178 ? 0.319 8.754 2.315 1.00 95.62 178 ARG A CA 1
ATOM 1412 C C . ARG A 1 178 ? -0.235 10.007 2.982 1.00 95.62 178 ARG A C 1
ATOM 1414 O O . ARG A 1 178 ? -0.909 10.797 2.325 1.00 95.62 178 ARG A O 1
ATOM 1421 N N . LEU A 1 179 ? 0.072 10.228 4.259 1.00 96.62 179 LEU A N 1
ATOM 1422 C CA . LEU A 1 179 ? -0.415 11.407 4.970 1.00 96.62 179 LEU A CA 1
ATOM 1423 C C . LEU A 1 179 ? 0.194 12.697 4.431 1.00 96.62 179 LEU A C 1
ATOM 1425 O O . LEU A 1 179 ? -0.535 13.654 4.184 1.00 96.62 179 LEU A O 1
ATOM 1429 N N . ARG A 1 180 ? 1.506 12.716 4.194 1.00 95.44 180 ARG A N 1
ATOM 1430 C CA . ARG A 1 180 ? 2.217 13.893 3.694 1.00 95.44 180 ARG A CA 1
ATOM 1431 C C . ARG A 1 180 ? 1.706 14.349 2.331 1.00 95.44 180 ARG A C 1
ATOM 1433 O O . ARG A 1 180 ? 1.569 15.548 2.109 1.00 95.44 180 ARG A O 1
ATOM 1440 N N . ILE A 1 181 ? 1.430 13.418 1.421 1.00 95.25 181 ILE A N 1
ATOM 1441 C CA . ILE A 1 181 ? 1.080 13.749 0.034 1.00 95.25 181 ILE A CA 1
ATOM 1442 C C . ILE A 1 181 ? -0.433 13.878 -0.153 1.00 95.25 181 ILE A C 1
ATOM 1444 O O . ILE A 1 181 ? -0.885 14.862 -0.734 1.00 95.25 181 ILE A O 1
ATOM 1448 N N . PHE A 1 182 ? -1.220 12.933 0.368 1.00 95.00 182 PHE A N 1
ATOM 1449 C CA . PHE A 1 182 ? -2.662 12.847 0.099 1.00 95.00 182 PHE A CA 1
ATOM 1450 C C . PHE A 1 182 ? -3.527 13.498 1.182 1.00 95.00 182 PHE A C 1
ATOM 1452 O O . PHE A 1 182 ? -4.668 13.873 0.923 1.00 95.00 182 PHE A O 1
ATOM 1459 N N . ARG A 1 183 ? -3.009 13.641 2.408 1.00 94.25 183 ARG A N 1
ATOM 1460 C CA . ARG A 1 183 ? -3.754 14.162 3.568 1.00 94.25 183 ARG A CA 1
ATOM 1461 C C . ARG A 1 183 ? -2.967 15.274 4.260 1.00 94.25 183 ARG A C 1
ATOM 1463 O O . ARG A 1 183 ? -2.788 15.255 5.479 1.00 94.25 183 ARG A O 1
ATOM 1470 N N . ARG A 1 184 ? -2.506 16.258 3.474 1.00 94.06 184 ARG A N 1
ATOM 1471 C CA . ARG A 1 184 ? -1.701 17.408 3.942 1.00 94.06 184 ARG A CA 1
ATOM 1472 C C . ARG A 1 184 ? -2.331 18.109 5.148 1.00 94.06 184 ARG A C 1
ATOM 1474 O O . ARG A 1 184 ? -1.625 18.451 6.091 1.00 94.06 184 ARG A O 1
ATOM 1481 N N . ASN A 1 185 ? -3.658 18.231 5.150 1.00 93.31 185 ASN A N 1
ATOM 1482 C CA . ASN A 1 185 ? -4.443 18.785 6.252 1.00 93.31 185 ASN A CA 1
ATOM 1483 C C . ASN A 1 185 ? -4.262 18.023 7.575 1.00 93.31 185 ASN A C 1
ATOM 1485 O O . ASN A 1 185 ? -4.253 18.641 8.628 1.00 93.31 185 ASN A O 1
ATOM 1489 N N . ILE A 1 186 ? -4.109 16.696 7.542 1.00 93.81 186 ILE A N 1
ATOM 1490 C CA . ILE A 1 186 ? -3.793 15.897 8.733 1.00 93.81 186 ILE A CA 1
ATOM 1491 C C . ILE A 1 186 ? -2.312 16.049 9.067 1.00 93.81 186 ILE A C 1
ATOM 1493 O O . ILE A 1 186 ? -1.965 16.297 10.218 1.00 93.81 186 ILE A O 1
ATOM 1497 N N . TYR A 1 187 ? -1.440 15.937 8.066 1.00 94.38 187 TYR A N 1
ATOM 1498 C CA . TYR A 1 187 ? 0.008 15.967 8.265 1.00 94.38 187 TYR A CA 1
ATOM 1499 C C . TYR A 1 187 ? 0.492 17.260 8.946 1.00 94.38 187 TYR A C 1
ATOM 1501 O O . TYR A 1 187 ? 1.348 17.219 9.825 1.00 94.38 187 TYR A O 1
ATOM 1509 N N . GLN A 1 188 ? -0.110 18.402 8.608 1.00 94.12 188 GLN A N 1
ATOM 1510 C CA . GLN A 1 188 ? 0.211 19.705 9.201 1.00 94.12 188 GLN A CA 1
ATOM 1511 C C . GLN A 1 188 ? -0.229 19.853 10.668 1.00 94.12 188 GLN A C 1
ATOM 1513 O O . GLN A 1 188 ? 0.249 20.750 11.353 1.00 94.12 188 GLN A O 1
ATOM 1518 N N . THR A 1 189 ? -1.104 18.976 11.176 1.00 95.19 189 THR A N 1
ATOM 1519 C CA . THR A 1 189 ? -1.557 19.011 12.583 1.00 95.19 189 THR A CA 1
ATOM 1520 C C . THR A 1 189 ? -0.620 18.281 13.545 1.00 95.19 189 THR A C 1
ATOM 1522 O O . THR A 1 189 ? -0.822 18.329 14.761 1.00 95.19 189 THR A O 1
ATOM 1525 N N . PHE A 1 190 ? 0.402 17.583 13.037 1.00 96.44 190 PHE A N 1
ATOM 1526 C CA . PHE A 1 190 ? 1.373 16.919 13.896 1.00 96.44 190 PHE A CA 1
ATOM 1527 C C . PHE A 1 190 ? 2.203 17.937 14.678 1.00 96.44 190 PHE A C 1
ATOM 1529 O O . PHE A 1 190 ? 2.683 18.929 14.134 1.00 96.44 190 PHE A O 1
ATOM 1536 N N . SER A 1 191 ? 2.414 17.662 15.968 1.00 96.50 191 SER A N 1
ATOM 1537 C CA . SER A 1 191 ? 3.290 18.492 16.794 1.00 96.50 191 SER A CA 1
ATOM 1538 C C . SER A 1 191 ? 4.726 18.474 16.253 1.00 96.50 191 SER A C 1
ATOM 1540 O O . SER A 1 191 ? 5.127 17.474 15.646 1.00 96.50 191 SER A O 1
ATOM 1542 N N . PRO A 1 192 ? 5.547 19.508 16.523 1.00 96.56 192 PRO A N 1
ATOM 1543 C CA . PRO A 1 192 ? 6.925 19.569 16.030 1.00 96.56 192 PRO A CA 1
ATOM 1544 C C . PRO A 1 192 ? 7.742 18.310 16.351 1.00 96.56 192 PRO A C 1
ATOM 1546 O O . PRO A 1 192 ? 8.463 17.795 15.502 1.00 96.56 192 PRO A O 1
ATOM 1549 N N . ALA A 1 193 ? 7.556 17.746 17.547 1.00 96.31 193 ALA A N 1
ATOM 1550 C CA . ALA A 1 193 ? 8.234 16.525 17.970 1.00 96.31 193 ALA A CA 1
ATOM 1551 C C . ALA A 1 193 ? 7.755 15.259 17.227 1.00 96.31 193 ALA A C 1
ATOM 1553 O O . ALA A 1 193 ? 8.524 14.312 17.077 1.00 96.31 193 ALA A O 1
ATOM 1554 N N . LEU A 1 194 ? 6.490 15.194 16.795 1.00 96.38 194 LEU A N 1
ATOM 1555 C CA . LEU A 1 194 ? 6.006 14.094 15.951 1.00 96.38 194 LEU A CA 1
ATOM 1556 C C . LEU A 1 194 ? 6.460 14.272 14.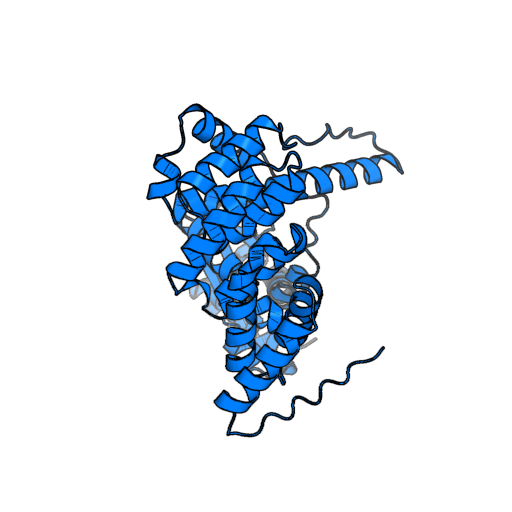506 1.00 96.38 194 LEU A C 1
ATOM 1558 O O . LEU A 1 194 ? 6.902 13.307 13.894 1.00 96.38 194 LEU A O 1
ATOM 1562 N N . ALA A 1 195 ? 6.412 15.498 13.985 1.00 96.25 195 ALA A N 1
ATOM 1563 C CA . ALA A 1 195 ? 6.903 15.814 12.650 1.00 96.25 195 ALA A CA 1
ATOM 1564 C C . ALA A 1 195 ? 8.405 15.510 12.507 1.00 96.25 195 ALA A C 1
ATOM 1566 O O . ALA A 1 195 ? 8.822 14.949 11.497 1.00 96.25 195 ALA A O 1
ATOM 1567 N N . ALA A 1 196 ? 9.211 15.815 13.531 1.00 96.31 196 ALA A N 1
ATOM 1568 C CA . ALA A 1 196 ? 10.631 15.468 13.567 1.00 96.31 196 ALA A CA 1
ATOM 1569 C C . ALA A 1 196 ? 10.859 13.947 13.542 1.00 96.31 196 ALA A C 1
ATOM 1571 O O . ALA A 1 196 ? 11.701 13.469 12.794 1.00 96.31 196 ALA A O 1
ATOM 1572 N N . TRP A 1 197 ? 10.077 13.171 14.294 1.00 96.44 197 TRP A N 1
ATOM 1573 C CA . TRP A 1 197 ? 10.182 11.708 14.281 1.00 96.44 197 TRP A CA 1
ATOM 1574 C C . TRP A 1 197 ? 9.674 11.076 12.971 1.00 96.44 197 TRP A C 1
ATOM 1576 O O . TRP A 1 197 ? 10.283 10.157 12.437 1.00 96.44 197 TRP A O 1
ATOM 1586 N N . LEU A 1 198 ? 8.602 11.600 12.373 1.00 96.62 198 LEU A N 1
ATOM 1587 C CA . LEU A 1 198 ? 8.171 11.170 11.035 1.00 96.62 198 LEU A CA 1
ATOM 1588 C C . LEU A 1 198 ? 9.231 11.478 9.972 1.00 96.62 198 LEU A C 1
ATOM 1590 O O . LEU A 1 198 ? 9.429 10.694 9.045 1.00 96.62 198 LEU A O 1
ATOM 1594 N N . ARG A 1 199 ? 9.962 12.585 10.134 1.00 96.25 199 ARG A N 1
ATOM 1595 C CA . ARG A 1 199 ? 11.111 12.907 9.290 1.00 96.25 199 ARG A CA 1
ATOM 1596 C C . ARG A 1 199 ? 12.220 11.858 9.420 1.00 96.25 199 ARG A C 1
ATOM 1598 O O . ARG A 1 199 ? 12.715 11.417 8.387 1.00 96.25 199 ARG A O 1
ATOM 1605 N N . THR A 1 200 ? 12.544 11.390 10.631 1.00 95.69 200 THR A N 1
ATOM 1606 C CA . THR A 1 200 ? 13.539 10.312 10.796 1.00 95.69 200 THR A CA 1
ATOM 1607 C C . THR A 1 200 ? 13.075 9.004 10.155 1.00 95.69 200 THR A C 1
ATOM 1609 O O . THR A 1 200 ? 13.867 8.347 9.489 1.00 95.69 200 THR A O 1
ATOM 1612 N N . ILE A 1 201 ? 11.785 8.654 10.255 1.00 95.75 201 ILE A N 1
ATOM 1613 C CA . ILE A 1 201 ? 11.207 7.506 9.530 1.00 95.75 201 ILE A CA 1
ATOM 1614 C C . ILE A 1 201 ? 11.385 7.670 8.021 1.00 95.75 201 ILE A C 1
ATOM 1616 O O . ILE A 1 201 ? 11.779 6.730 7.330 1.00 95.75 201 ILE A O 1
ATOM 1620 N N . ARG A 1 202 ? 11.081 8.855 7.489 1.00 94.62 202 ARG A N 1
ATOM 1621 C CA . ARG A 1 202 ? 11.191 9.155 6.060 1.00 94.62 202 ARG A CA 1
ATOM 1622 C C . ARG A 1 202 ? 12.633 9.044 5.565 1.00 94.62 202 ARG A C 1
ATOM 1624 O O . ARG A 1 202 ? 12.851 8.465 4.506 1.00 94.62 202 ARG A O 1
ATOM 1631 N N . GLU A 1 203 ? 13.593 9.528 6.343 1.00 94.06 203 GLU A N 1
ATOM 1632 C CA . GLU A 1 203 ? 15.017 9.586 5.982 1.00 94.06 203 GLU A CA 1
ATOM 1633 C C . GLU A 1 203 ? 15.787 8.295 6.294 1.00 94.06 203 GLU A C 1
ATOM 1635 O O . GLU A 1 203 ? 16.830 8.055 5.693 1.00 94.06 203 GLU A O 1
ATOM 1640 N N . ALA A 1 204 ? 15.265 7.421 7.163 1.00 92.38 204 ALA A N 1
ATOM 1641 C CA . ALA A 1 204 ? 15.897 6.139 7.466 1.00 92.38 204 ALA A CA 1
ATOM 1642 C C . ALA A 1 204 ? 16.100 5.305 6.182 1.00 92.38 204 ALA A C 1
ATOM 1644 O O . ALA A 1 204 ? 15.129 5.083 5.452 1.00 92.38 204 ALA A O 1
ATOM 1645 N N . PRO A 1 205 ? 17.311 4.817 5.869 1.00 89.75 205 PRO A N 1
ATOM 1646 C CA . PRO A 1 205 ? 17.525 4.012 4.671 1.00 89.75 205 PRO A CA 1
ATOM 1647 C C . PRO A 1 205 ? 16.749 2.696 4.773 1.00 89.75 205 PRO A C 1
ATOM 1649 O O . PRO A 1 205 ? 16.562 2.162 5.862 1.00 89.75 205 PRO A O 1
ATOM 1652 N N . LEU A 1 206 ? 16.293 2.141 3.654 1.00 89.56 206 LEU A N 1
ATOM 1653 C CA . LEU A 1 206 ? 15.824 0.757 3.630 1.00 89.56 206 LEU A CA 1
ATOM 1654 C C . LEU A 1 206 ? 16.979 -0.159 3.228 1.00 89.56 206 LEU A C 1
ATOM 1656 O O . LEU A 1 206 ? 17.679 0.114 2.256 1.00 89.56 206 LEU A O 1
ATOM 1660 N N . LYS A 1 207 ? 17.178 -1.251 3.972 1.00 87.06 207 LYS A N 1
ATOM 1661 C CA . LYS A 1 207 ? 18.120 -2.305 3.584 1.00 87.06 207 LYS A CA 1
ATOM 1662 C C . LYS A 1 207 ? 17.348 -3.465 2.976 1.00 87.06 207 LYS A C 1
ATOM 1664 O O . LYS A 1 207 ? 16.390 -3.963 3.566 1.00 87.06 207 LYS A O 1
ATOM 1669 N N . LEU A 1 208 ? 17.786 -3.924 1.812 1.00 77.00 208 LEU A N 1
ATOM 1670 C CA . LEU A 1 208 ? 17.267 -5.133 1.185 1.00 77.00 208 LEU A CA 1
ATOM 1671 C C . LEU A 1 208 ? 18.244 -6.276 1.458 1.00 77.00 208 LEU A C 1
ATOM 1673 O O . LEU A 1 208 ? 19.436 -6.151 1.205 1.00 77.00 208 LEU A O 1
ATOM 1677 N N . THR A 1 209 ? 17.747 -7.399 1.982 1.00 70.25 209 THR A N 1
ATOM 1678 C CA . THR A 1 209 ? 18.552 -8.631 2.122 1.00 70.25 209 THR A CA 1
ATOM 1679 C C . THR A 1 209 ? 18.754 -9.347 0.791 1.00 70.25 209 THR A C 1
ATOM 1681 O O . THR A 1 209 ? 19.561 -10.261 0.686 1.00 70.25 209 THR A O 1
ATOM 1684 N N . SER A 1 210 ? 17.948 -8.981 -0.201 1.00 59.34 210 SER A N 1
ATOM 1685 C CA . SER A 1 210 ? 17.990 -9.467 -1.570 1.00 59.34 210 SER A CA 1
ATOM 1686 C C . SER A 1 210 ? 17.276 -8.445 -2.444 1.00 59.34 210 SER A C 1
ATOM 1688 O O . SER A 1 210 ? 16.211 -7.964 -2.061 1.00 59.34 210 SER A O 1
ATOM 1690 N N . PHE A 1 211 ? 17.817 -8.165 -3.628 1.00 52.78 211 PHE A N 1
ATOM 1691 C CA . PHE A 1 211 ? 17.095 -7.429 -4.673 1.00 52.78 211 PHE A CA 1
ATOM 1692 C C . PHE A 1 211 ? 16.034 -8.286 -5.371 1.00 52.78 211 PHE A C 1
ATOM 1694 O O . PHE A 1 211 ? 15.347 -7.794 -6.257 1.00 52.78 211 PHE A O 1
ATOM 1701 N N . LEU A 1 212 ? 15.885 -9.554 -4.964 1.00 44.91 212 LEU A N 1
ATOM 1702 C CA . LEU A 1 212 ? 14.762 -10.376 -5.381 1.00 44.91 212 LEU A CA 1
ATOM 1703 C C . LEU A 1 212 ? 13.468 -9.674 -4.948 1.00 44.91 212 LEU A C 1
ATOM 1705 O O . LEU A 1 212 ? 13.274 -9.478 -3.739 1.00 44.91 212 LEU A O 1
ATOM 1709 N N . PRO A 1 213 ? 12.602 -9.286 -5.898 1.00 49.28 213 PRO A N 1
ATOM 1710 C CA . PRO A 1 213 ? 11.296 -8.749 -5.563 1.00 49.28 213 PRO A CA 1
ATOM 1711 C C . PRO A 1 213 ? 10.540 -9.758 -4.683 1.00 49.28 213 PRO A C 1
ATOM 1713 O O . PRO A 1 213 ? 10.754 -10.972 -4.804 1.00 49.28 213 PRO A O 1
ATOM 1716 N N . PRO A 1 214 ? 9.636 -9.302 -3.795 1.00 55.25 214 PRO A N 1
ATOM 1717 C CA . PRO A 1 214 ? 8.635 -10.182 -3.204 1.00 55.25 214 PRO A CA 1
ATOM 1718 C C . PRO A 1 214 ? 8.038 -11.073 -4.300 1.00 55.25 214 PRO A C 1
ATOM 1720 O O . PRO A 1 214 ? 7.819 -10.587 -5.407 1.00 55.25 214 PRO A O 1
ATOM 1723 N N . VAL A 1 215 ? 7.761 -12.350 -4.016 1.00 49.84 215 VAL A N 1
ATOM 1724 C CA . VAL A 1 215 ? 7.235 -13.309 -5.018 1.00 49.84 215 VAL A CA 1
ATOM 1725 C C . VAL A 1 215 ? 6.064 -12.712 -5.813 1.00 49.84 215 VAL A C 1
ATOM 1727 O O . VAL A 1 215 ? 5.989 -12.855 -7.029 1.00 49.84 215 VAL A O 1
ATOM 1730 N N . ASP A 1 216 ? 5.208 -11.943 -5.135 1.00 51.59 216 ASP A N 1
ATOM 1731 C CA . ASP A 1 216 ? 4.092 -11.216 -5.740 1.00 51.59 216 ASP A CA 1
ATOM 1732 C C . ASP A 1 216 ? 4.515 -10.168 -6.798 1.00 51.59 216 ASP A C 1
ATOM 1734 O O . ASP A 1 216 ? 3.814 -9.998 -7.788 1.00 51.59 216 ASP A O 1
ATOM 1738 N N . GLN A 1 217 ? 5.636 -9.460 -6.612 1.00 58.12 217 GLN A N 1
ATOM 1739 C CA . GLN A 1 217 ? 6.180 -8.481 -7.571 1.00 58.12 217 GLN A CA 1
ATOM 1740 C C . GLN A 1 217 ? 6.982 -9.156 -8.694 1.00 58.12 217 GLN A C 1
ATOM 1742 O O . GLN A 1 217 ? 6.888 -8.722 -9.843 1.00 58.12 217 GLN A O 1
ATOM 1747 N N . ALA A 1 218 ? 7.679 -10.259 -8.389 1.00 62.00 218 ALA A N 1
ATOM 1748 C CA . ALA A 1 218 ? 8.463 -11.024 -9.360 1.00 62.00 218 ALA A CA 1
ATOM 1749 C C . ALA A 1 218 ? 7.617 -11.443 -10.571 1.00 62.00 218 ALA A C 1
ATOM 1751 O O . ALA A 1 218 ? 8.019 -11.262 -11.715 1.00 62.00 218 ALA A O 1
ATOM 1752 N N . HIS A 1 219 ? 6.407 -11.954 -10.330 1.00 71.38 219 HIS A N 1
ATOM 1753 C CA . HIS A 1 219 ? 5.519 -12.409 -11.401 1.00 71.38 219 HIS A CA 1
ATOM 1754 C C . HIS A 1 219 ? 4.938 -11.272 -12.248 1.00 71.38 219 HIS A C 1
ATOM 1756 O O . HIS A 1 219 ? 4.683 -11.466 -13.434 1.00 71.38 219 HIS A O 1
ATOM 1762 N N . VAL A 1 220 ? 4.727 -10.096 -11.653 1.00 82.44 220 VAL A N 1
ATOM 1763 C CA . VAL A 1 220 ? 4.086 -8.957 -12.324 1.00 82.44 220 VAL A CA 1
ATOM 1764 C C . VAL A 1 220 ? 5.029 -8.340 -13.354 1.00 82.44 220 VAL A C 1
ATOM 1766 O O . VAL A 1 220 ? 4.633 -8.109 -14.494 1.00 82.44 220 VAL A O 1
ATOM 1769 N N . ASN A 1 221 ? 6.288 -8.106 -12.980 1.00 86.75 221 ASN A N 1
ATOM 1770 C CA . ASN A 1 221 ? 7.247 -7.409 -13.837 1.00 86.75 221 ASN A CA 1
ATOM 1771 C C . ASN A 1 221 ? 8.206 -8.341 -14.588 1.00 86.75 221 ASN A C 1
ATOM 1773 O O . ASN A 1 221 ? 8.887 -7.868 -15.492 1.00 86.75 221 ASN A O 1
ATOM 1777 N N . ALA A 1 222 ? 8.226 -9.652 -14.307 1.00 87.50 222 ALA A N 1
ATOM 1778 C CA . ALA A 1 222 ? 9.105 -10.603 -14.999 1.00 87.50 222 ALA A CA 1
ATOM 1779 C C . ALA A 1 222 ? 9.094 -10.477 -16.535 1.00 87.50 222 ALA A C 1
ATOM 1781 O O . ALA A 1 222 ? 10.182 -10.397 -17.106 1.00 87.50 222 ALA A O 1
ATOM 1782 N N . PRO A 1 223 ? 7.936 -10.396 -17.231 1.00 90.38 223 PRO A N 1
ATOM 1783 C CA . PRO A 1 223 ? 7.957 -10.257 -18.685 1.00 90.38 223 PRO A CA 1
ATOM 1784 C C . PRO A 1 223 ? 8.601 -8.938 -19.130 1.00 90.38 223 PRO A C 1
ATOM 1786 O O . PRO A 1 223 ? 9.367 -8.928 -20.088 1.00 90.38 223 PRO A O 1
ATOM 1789 N N . LEU A 1 224 ? 8.341 -7.845 -18.404 1.00 91.19 224 LEU A N 1
ATOM 1790 C CA . LEU A 1 224 ? 8.892 -6.517 -18.682 1.00 91.19 224 LEU A CA 1
ATOM 1791 C C . LEU A 1 224 ? 10.415 -6.493 -18.523 1.00 91.19 224 LEU A C 1
ATOM 1793 O O . LEU A 1 224 ? 11.116 -5.988 -19.396 1.00 91.19 224 LEU A O 1
ATOM 1797 N N . LEU A 1 225 ? 10.919 -7.079 -17.434 1.00 89.94 225 LEU A N 1
ATOM 1798 C CA . LEU A 1 225 ? 12.350 -7.174 -17.147 1.00 89.94 225 LEU A CA 1
ATOM 1799 C C . LEU A 1 225 ? 13.072 -8.106 -18.126 1.00 89.94 225 LEU A C 1
ATOM 1801 O O . LEU A 1 225 ? 14.184 -7.795 -18.538 1.00 89.94 225 LEU A O 1
ATOM 1805 N N . ALA A 1 226 ? 12.439 -9.206 -18.548 1.00 89.44 226 ALA A N 1
ATOM 1806 C CA . ALA A 1 226 ? 12.987 -10.087 -19.578 1.00 89.44 226 ALA A CA 1
ATOM 1807 C C . ALA A 1 226 ? 13.114 -9.365 -20.929 1.00 89.44 226 ALA A C 1
ATOM 1809 O O . ALA A 1 226 ? 14.169 -9.409 -21.554 1.00 89.44 226 ALA A O 1
ATOM 1810 N N . GLY A 1 227 ? 12.075 -8.629 -21.343 1.00 90.06 227 GLY A N 1
ATOM 1811 C CA . GLY A 1 227 ? 12.133 -7.801 -22.550 1.00 90.06 227 GLY A CA 1
ATOM 1812 C C . GLY A 1 227 ? 13.186 -6.693 -22.462 1.00 90.06 227 GLY A C 1
ATOM 1813 O O . GLY A 1 227 ? 13.852 -6.396 -23.450 1.00 90.06 227 GLY A O 1
ATOM 1814 N N . LEU A 1 228 ? 13.375 -6.100 -21.279 1.00 89.62 228 LEU A N 1
ATOM 1815 C CA . LEU A 1 228 ? 14.426 -5.111 -21.048 1.00 89.62 228 LEU A CA 1
ATOM 1816 C C . LEU A 1 228 ? 15.825 -5.732 -21.156 1.00 89.62 228 LEU A C 1
ATOM 1818 O O . LEU A 1 228 ? 16.689 -5.151 -21.805 1.00 89.62 228 LEU A O 1
ATOM 1822 N N . ALA A 1 229 ? 16.041 -6.909 -20.567 1.00 88.56 229 ALA A N 1
ATOM 1823 C CA . ALA A 1 229 ? 17.310 -7.630 -20.653 1.00 88.56 229 ALA A CA 1
ATOM 1824 C C . ALA A 1 229 ? 17.650 -8.007 -22.104 1.00 88.56 229 ALA A C 1
ATOM 1826 O O . ALA A 1 229 ? 18.770 -7.769 -22.553 1.00 88.56 229 ALA A O 1
ATOM 1827 N N . ASP A 1 230 ? 16.664 -8.507 -22.856 1.00 87.69 230 ASP A N 1
ATOM 1828 C CA . ASP A 1 230 ? 16.791 -8.763 -24.293 1.00 87.69 230 ASP A CA 1
ATOM 1829 C C . ASP A 1 230 ? 17.183 -7.481 -25.047 1.00 87.69 230 ASP A C 1
ATOM 1831 O O . ASP A 1 230 ? 18.097 -7.496 -25.869 1.00 87.69 230 ASP A O 1
ATOM 1835 N N . LEU A 1 231 ? 16.532 -6.350 -24.754 1.00 86.19 231 LEU A N 1
ATOM 1836 C CA . LEU A 1 231 ? 16.858 -5.072 -25.384 1.00 86.19 231 LEU A CA 1
ATOM 1837 C C . LEU A 1 231 ? 18.289 -4.623 -25.051 1.00 86.19 231 LEU A C 1
ATOM 1839 O O . LEU A 1 231 ? 19.013 -4.207 -25.948 1.00 86.19 231 LEU A O 1
ATOM 1843 N N . MET A 1 232 ? 18.718 -4.741 -23.794 1.00 84.31 232 MET A N 1
ATOM 1844 C CA . MET A 1 232 ? 20.070 -4.371 -23.357 1.00 84.31 232 MET A CA 1
ATOM 1845 C C . MET A 1 232 ? 21.156 -5.247 -23.988 1.00 84.31 232 MET A C 1
ATOM 1847 O O . MET A 1 232 ? 22.233 -4.740 -24.288 1.00 84.31 232 MET A O 1
ATOM 1851 N N . ALA A 1 233 ? 20.876 -6.533 -24.224 1.00 84.00 233 ALA A N 1
ATOM 1852 C CA . ALA A 1 233 ? 21.807 -7.439 -24.894 1.00 84.00 233 ALA A CA 1
ATOM 1853 C C . ALA A 1 233 ? 22.080 -7.030 -26.352 1.00 84.00 233 ALA A C 1
ATOM 1855 O O . ALA A 1 233 ? 23.193 -7.208 -26.839 1.00 84.00 233 ALA A O 1
ATOM 1856 N N . HIS A 1 234 ? 21.086 -6.448 -27.030 1.00 78.06 234 HIS A N 1
ATOM 1857 C CA . HIS A 1 234 ? 21.199 -6.021 -28.428 1.00 78.06 234 HIS A CA 1
ATOM 1858 C C . HIS A 1 234 ? 21.535 -4.522 -28.577 1.00 78.06 234 HIS A C 1
ATOM 1860 O O . HIS A 1 234 ? 22.072 -4.119 -29.603 1.00 78.06 234 HIS A O 1
ATOM 1866 N N . PHE A 1 235 ? 21.243 -3.692 -27.564 1.00 72.81 235 PHE A N 1
ATOM 1867 C CA . PHE A 1 235 ? 21.406 -2.228 -27.589 1.00 72.81 235 PHE A CA 1
ATOM 1868 C C . PHE A 1 235 ? 22.004 -1.683 -26.273 1.00 72.81 235 PHE A C 1
ATOM 1870 O O . PHE A 1 235 ? 21.361 -0.892 -25.571 1.00 72.81 235 PHE A O 1
ATOM 1877 N N . PRO A 1 236 ? 23.240 -2.070 -25.912 1.00 65.69 236 PRO A N 1
ATOM 1878 C CA . PRO A 1 236 ? 23.829 -1.735 -24.615 1.00 65.69 236 PRO A CA 1
ATOM 1879 C C . PRO A 1 236 ? 23.991 -0.222 -24.398 1.00 65.69 236 PRO A C 1
ATOM 1881 O O . PRO A 1 236 ? 23.764 0.267 -23.297 1.00 65.69 236 PRO A O 1
ATOM 1884 N N . SER A 1 237 ? 24.313 0.548 -25.439 1.00 65.56 237 SER A N 1
ATOM 1885 C CA . SER A 1 237 ? 24.647 1.977 -25.327 1.00 65.56 237 SER A CA 1
ATOM 1886 C C . SER A 1 237 ? 23.452 2.884 -25.002 1.00 65.56 237 SER A C 1
ATOM 1888 O O . SER A 1 237 ? 23.641 3.926 -24.383 1.00 65.56 237 SER A O 1
ATOM 1890 N N . GLY A 1 238 ? 22.236 2.508 -25.421 1.00 61.41 238 GLY A N 1
ATOM 1891 C CA . GLY A 1 238 ? 21.033 3.349 -25.303 1.00 61.41 238 GLY A CA 1
ATOM 1892 C C . GLY A 1 238 ? 20.184 3.082 -24.055 1.00 61.41 238 GLY A C 1
ATOM 1893 O O . GLY A 1 238 ? 19.395 3.929 -23.648 1.00 61.41 238 GLY A O 1
ATOM 1894 N N . VAL A 1 239 ? 20.348 1.914 -23.420 1.00 65.94 239 VAL A N 1
ATOM 1895 C CA . VAL A 1 239 ? 19.467 1.432 -22.331 1.00 65.94 239 VAL A CA 1
ATOM 1896 C C . VAL A 1 239 ? 20.220 1.190 -21.013 1.00 65.94 239 VAL A C 1
ATOM 1898 O O . VAL A 1 239 ? 19.593 1.003 -19.970 1.00 65.94 239 VAL A O 1
ATOM 1901 N N . ALA A 1 240 ? 21.559 1.269 -21.014 1.00 61.75 240 ALA A N 1
ATOM 1902 C CA . ALA A 1 240 ? 22.428 0.991 -19.858 1.00 61.75 240 ALA A CA 1
ATOM 1903 C C . ALA A 1 240 ? 22.163 1.835 -18.594 1.00 61.75 240 ALA A C 1
ATOM 1905 O O . ALA A 1 240 ? 22.747 1.570 -17.545 1.00 61.75 240 ALA A O 1
ATOM 1906 N N . CYS A 1 241 ? 21.287 2.838 -18.652 1.00 74.75 241 CYS A N 1
ATOM 1907 C CA . CYS A 1 241 ? 20.968 3.687 -17.511 1.00 74.75 241 CYS A CA 1
ATOM 1908 C C . CYS A 1 241 ? 19.848 3.146 -16.606 1.00 74.75 241 CYS A C 1
ATOM 1910 O O . CYS A 1 241 ? 19.604 3.756 -15.564 1.00 74.75 241 CYS A O 1
ATOM 1912 N N . LEU A 1 242 ? 19.150 2.065 -16.986 1.00 86.50 242 LEU A N 1
ATOM 1913 C CA . LEU A 1 242 ? 18.088 1.468 -16.169 1.00 86.50 242 LEU A CA 1
ATOM 1914 C C . LEU A 1 242 ? 18.632 0.344 -15.279 1.00 86.50 242 LEU A C 1
ATOM 1916 O O . LEU A 1 242 ? 19.128 -0.666 -15.766 1.00 86.50 242 LEU A O 1
ATOM 1920 N N . HIS A 1 243 ? 18.482 0.496 -13.967 1.00 86.50 243 HIS A N 1
ATOM 1921 C CA . HIS A 1 243 ? 18.859 -0.503 -12.969 1.00 86.50 243 HIS A CA 1
ATOM 1922 C C . HIS A 1 243 ? 17.863 -0.511 -11.794 1.00 86.50 243 HIS A C 1
ATOM 1924 O O . HIS A 1 243 ? 17.116 0.458 -11.611 1.00 86.50 243 HIS A O 1
ATOM 1930 N N . PRO A 1 244 ? 17.850 -1.557 -10.948 1.00 89.00 244 PRO A N 1
ATOM 1931 C CA . PRO A 1 244 ? 17.082 -1.533 -9.713 1.00 89.00 244 PRO A CA 1
ATOM 1932 C C . PRO A 1 244 ? 17.492 -0.351 -8.828 1.00 89.00 244 PRO A C 1
ATOM 1934 O O . PRO A 1 244 ? 18.679 -0.075 -8.642 1.00 89.00 244 PRO A O 1
ATOM 1937 N N . HIS A 1 245 ? 16.521 0.366 -8.277 1.00 89.56 245 HIS A N 1
ATOM 1938 C CA . HIS A 1 245 ? 16.751 1.515 -7.410 1.00 89.56 245 HIS A CA 1
ATOM 1939 C C . HIS A 1 245 ? 15.697 1.583 -6.307 1.00 89.56 245 HIS A C 1
ATOM 1941 O O . HIS A 1 245 ? 14.519 1.314 -6.531 1.00 89.56 245 HIS A O 1
ATOM 1947 N N . LEU A 1 246 ? 16.119 1.954 -5.102 1.00 89.69 246 LEU A N 1
ATOM 1948 C CA . LEU A 1 246 ? 15.240 2.075 -3.947 1.00 89.69 246 LEU A CA 1
ATOM 1949 C C . LEU A 1 246 ? 14.968 3.552 -3.666 1.00 89.69 246 LEU A C 1
ATOM 1951 O O . LEU A 1 246 ? 15.835 4.251 -3.149 1.00 89.69 246 LEU A O 1
ATOM 1955 N N . GLN A 1 247 ? 13.754 4.004 -3.977 1.00 91.25 247 GLN A N 1
ATOM 1956 C CA . GLN A 1 247 ? 13.309 5.374 -3.733 1.00 91.25 247 GLN A CA 1
ATOM 1957 C C . GLN A 1 247 ? 12.281 5.389 -2.597 1.00 91.25 247 GLN A C 1
ATOM 1959 O O . GLN A 1 247 ? 11.142 4.941 -2.755 1.00 91.25 247 GLN A O 1
ATOM 1964 N N . GLY A 1 248 ? 12.677 5.890 -1.425 1.00 88.94 248 GLY A N 1
ATOM 1965 C CA . GLY A 1 248 ? 11.826 5.862 -0.233 1.00 88.94 248 GLY A CA 1
ATOM 1966 C C . GLY A 1 248 ? 11.416 4.421 0.126 1.00 88.94 248 GLY A C 1
ATOM 1967 O O . GLY A 1 248 ? 12.297 3.588 0.331 1.00 88.94 248 GLY A O 1
ATOM 1968 N N . PRO A 1 249 ? 10.109 4.097 0.232 1.00 90.31 249 PRO A N 1
ATOM 1969 C CA . PRO A 1 249 ? 9.630 2.727 0.435 1.00 90.31 249 PRO A CA 1
ATOM 1970 C C . PRO A 1 249 ? 9.422 1.918 -0.858 1.00 90.31 249 PRO A C 1
ATOM 1972 O O . PRO A 1 249 ? 8.864 0.820 -0.798 1.00 90.31 249 PRO A O 1
ATOM 1975 N N . PHE A 1 250 ? 9.796 2.448 -2.025 1.00 91.12 250 PHE A N 1
ATOM 1976 C CA . PHE A 1 250 ? 9.481 1.853 -3.321 1.00 91.12 250 PHE A CA 1
ATOM 1977 C C . PHE A 1 250 ? 10.728 1.260 -3.974 1.00 91.12 250 PHE A C 1
ATOM 1979 O O . PHE A 1 250 ? 11.674 1.978 -4.292 1.00 91.12 250 PHE A O 1
ATOM 1986 N N . LEU A 1 251 ? 10.706 -0.053 -4.212 1.00 89.44 251 LEU A N 1
ATOM 1987 C CA . LEU A 1 251 ? 11.656 -0.696 -5.113 1.00 89.44 251 LEU A CA 1
ATOM 1988 C C . LEU A 1 251 ? 11.206 -0.442 -6.556 1.00 89.44 251 LEU A C 1
ATOM 1990 O O . LEU A 1 251 ? 10.109 -0.841 -6.954 1.00 89.44 251 LEU A O 1
ATOM 1994 N N . LEU A 1 252 ? 12.044 0.250 -7.318 1.00 91.12 252 LEU A N 1
ATOM 1995 C CA . LEU A 1 252 ? 11.902 0.454 -8.752 1.00 91.12 252 LEU A CA 1
ATOM 1996 C C . LEU A 1 252 ? 12.827 -0.553 -9.434 1.00 91.12 252 LEU A C 1
ATOM 1998 O O . LEU A 1 252 ? 14.039 -0.437 -9.308 1.00 91.12 252 LEU A O 1
ATOM 2002 N N . GLU A 1 253 ? 12.284 -1.570 -10.100 1.00 88.69 253 GLU A N 1
ATOM 2003 C CA . GLU A 1 253 ? 13.103 -2.667 -10.649 1.00 88.69 253 GLU A CA 1
ATOM 2004 C C . GLU A 1 253 ? 13.899 -2.264 -11.897 1.00 88.69 253 GLU A C 1
ATOM 2006 O O . GLU A 1 253 ? 14.968 -2.811 -12.146 1.00 88.69 253 GLU A O 1
ATOM 2011 N N . ALA A 1 254 ? 13.409 -1.275 -12.643 1.00 90.75 254 ALA A N 1
ATOM 2012 C CA . ALA A 1 254 ? 14.091 -0.684 -13.785 1.00 90.75 254 ALA A CA 1
ATOM 2013 C C . ALA A 1 254 ? 13.933 0.840 -13.731 1.00 90.75 254 ALA A C 1
ATOM 2015 O O . ALA A 1 254 ? 12.871 1.379 -14.048 1.00 90.75 254 ALA A O 1
ATOM 2016 N N . ALA A 1 255 ? 14.974 1.537 -13.282 1.00 92.50 255 ALA A N 1
ATOM 2017 C CA . ALA A 1 255 ? 14.954 2.980 -13.084 1.00 92.50 255 ALA A CA 1
ATOM 2018 C C . ALA A 1 255 ? 16.304 3.627 -13.393 1.00 92.50 255 ALA A C 1
ATOM 2020 O O . ALA A 1 255 ? 17.350 3.011 -13.230 1.00 92.50 255 ALA A O 1
ATOM 2021 N N . SER A 1 256 ? 16.270 4.894 -13.793 1.00 91.94 256 SER A N 1
ATOM 2022 C CA . SER A 1 256 ? 17.446 5.737 -13.980 1.00 91.94 256 SER A CA 1
ATOM 2023 C C . SER A 1 256 ? 17.369 6.917 -13.011 1.00 91.94 256 SER A C 1
ATOM 2025 O O . SER A 1 256 ? 16.644 7.879 -13.278 1.00 91.94 256 SER A O 1
ATOM 2027 N N . PRO A 1 257 ? 18.111 6.890 -11.887 1.00 91.19 257 PRO A N 1
ATOM 2028 C CA . PRO A 1 257 ? 18.149 8.011 -10.947 1.00 91.19 257 PRO A CA 1
ATOM 2029 C C . PRO A 1 257 ? 18.683 9.302 -11.575 1.00 91.19 257 PRO A C 1
ATOM 2031 O O . PRO A 1 257 ? 18.218 10.381 -11.224 1.00 91.19 257 PRO A O 1
ATOM 2034 N N . ALA A 1 258 ? 19.608 9.198 -12.538 1.00 89.69 258 ALA A N 1
ATOM 2035 C CA . ALA A 1 258 ? 20.187 10.348 -13.236 1.00 89.69 258 ALA A CA 1
ATOM 2036 C C . ALA A 1 258 ? 19.140 11.157 -14.020 1.00 89.69 258 ALA A C 1
ATOM 2038 O O . ALA A 1 258 ? 19.201 12.382 -14.054 1.00 89.69 258 ALA A O 1
ATOM 2039 N N . THR A 1 259 ? 18.163 10.476 -14.626 1.00 89.69 259 THR A N 1
ATOM 2040 C CA . THR A 1 259 ? 17.062 11.115 -15.370 1.00 89.69 259 THR A CA 1
ATOM 2041 C C . THR A 1 259 ? 15.761 11.186 -14.568 1.00 89.69 259 THR A C 1
ATOM 2043 O O . THR A 1 259 ? 14.768 11.725 -15.057 1.00 89.69 259 THR A O 1
ATOM 2046 N N . GLN A 1 260 ? 15.755 10.629 -13.352 1.00 93.62 260 GLN A N 1
ATOM 2047 C CA . GLN A 1 260 ? 14.572 10.383 -12.528 1.00 93.62 260 GLN A CA 1
ATOM 2048 C C . GLN A 1 260 ? 13.453 9.677 -13.312 1.00 93.62 260 GLN A C 1
ATOM 2050 O O . GLN A 1 260 ? 12.284 10.038 -13.216 1.00 93.62 260 GLN A O 1
ATOM 2055 N N . THR A 1 261 ? 13.786 8.669 -14.115 1.00 93.56 261 THR A N 1
ATOM 2056 C CA . THR A 1 261 ? 12.796 7.879 -14.867 1.00 93.56 261 THR A CA 1
ATOM 2057 C C . THR A 1 261 ? 12.686 6.464 -14.317 1.00 93.56 261 THR A C 1
ATOM 2059 O O . THR A 1 261 ? 13.650 5.919 -13.781 1.00 93.56 261 THR A O 1
ATOM 2062 N N . PHE A 1 262 ? 11.511 5.849 -14.430 1.00 94.25 262 PHE A N 1
ATOM 2063 C CA . PHE A 1 262 ? 11.329 4.436 -14.099 1.00 94.25 262 PHE A CA 1
ATOM 2064 C C . PHE A 1 262 ? 10.338 3.759 -15.041 1.00 94.25 262 PHE A C 1
ATOM 2066 O O . PHE A 1 262 ? 9.369 4.374 -15.480 1.00 94.25 262 PHE A O 1
ATOM 2073 N N . LEU A 1 263 ? 10.596 2.488 -15.337 1.00 93.25 263 LEU A N 1
ATOM 2074 C CA . LEU A 1 263 ? 9.810 1.650 -16.231 1.00 93.25 263 LEU A CA 1
ATOM 2075 C C . LEU A 1 263 ? 8.855 0.767 -15.418 1.00 93.25 263 LEU A C 1
ATOM 2077 O O . LEU A 1 263 ? 9.264 0.072 -14.488 1.00 93.25 263 LEU A O 1
ATOM 2081 N N . GLU A 1 264 ? 7.575 0.777 -15.778 1.00 94.06 264 GLU A N 1
ATOM 2082 C CA . GLU A 1 264 ? 6.558 -0.103 -15.194 1.00 94.06 264 GLU A CA 1
ATOM 2083 C C . GLU A 1 264 ? 5.439 -0.371 -16.210 1.00 94.06 264 GLU A C 1
ATOM 2085 O O . GLU A 1 264 ? 5.230 0.376 -17.158 1.00 94.06 264 GLU A O 1
ATOM 2090 N N . TRP A 1 265 ? 4.656 -1.418 -16.005 1.00 95.50 265 TRP A N 1
ATOM 2091 C CA . TRP A 1 265 ? 3.352 -1.579 -16.647 1.00 95.50 265 TRP A CA 1
ATOM 2092 C C . TRP A 1 265 ? 2.393 -0.418 -16.353 1.00 95.50 265 TRP A C 1
ATOM 2094 O O . TRP A 1 265 ? 2.433 0.128 -15.260 1.00 95.50 265 TRP A O 1
ATOM 2104 N N . ASP A 1 266 ? 1.457 -0.071 -17.240 1.00 95.25 266 ASP A N 1
ATOM 2105 C CA . ASP A 1 266 ? 0.428 0.950 -16.975 1.00 95.25 266 ASP A CA 1
ATOM 2106 C C . ASP A 1 266 ? -0.528 0.527 -15.840 1.00 95.25 266 ASP A C 1
ATOM 2108 O O . ASP A 1 266 ? -0.847 1.332 -14.964 1.00 95.25 266 ASP A O 1
ATOM 2112 N N . ARG A 1 267 ? -0.941 -0.744 -15.805 1.00 95.06 267 ARG A N 1
ATOM 2113 C CA . ARG A 1 267 ? -1.892 -1.314 -14.837 1.00 95.06 267 ARG A CA 1
ATOM 2114 C C . ARG A 1 267 ? -1.391 -2.657 -14.293 1.00 95.06 267 ARG A C 1
ATOM 2116 O O . ARG A 1 267 ? -1.999 -3.698 -14.549 1.00 95.06 267 ARG A O 1
ATOM 2123 N N . PRO A 1 268 ? -0.298 -2.659 -13.506 1.00 92.94 268 PRO A N 1
ATOM 2124 C CA . PRO A 1 268 ? 0.365 -3.882 -13.041 1.00 92.94 268 PRO A CA 1
ATOM 2125 C C . PRO A 1 268 ? -0.548 -4.792 -12.207 1.00 92.94 268 PRO A C 1
ATOM 2127 O O . PRO A 1 268 ? -0.378 -6.007 -12.195 1.00 92.94 268 PRO A O 1
ATOM 2130 N N . TRP A 1 269 ? -1.561 -4.231 -11.539 1.00 92.38 269 TRP A N 1
ATOM 2131 C CA . TRP A 1 269 ? -2.516 -5.006 -10.744 1.00 92.38 269 TRP A CA 1
ATOM 2132 C C . TRP A 1 269 ? -3.367 -5.975 -11.574 1.00 92.38 269 TRP A C 1
ATOM 2134 O O . TRP A 1 269 ? -3.936 -6.891 -10.993 1.00 92.38 269 TRP A O 1
ATOM 2144 N N . LEU A 1 270 ? -3.457 -5.825 -12.901 1.00 92.75 270 LEU A N 1
ATOM 2145 C CA . LEU A 1 270 ? -4.178 -6.779 -13.754 1.00 92.75 270 LEU A CA 1
ATOM 2146 C C . LEU A 1 270 ? -3.486 -8.150 -13.833 1.00 92.75 270 LEU A C 1
ATOM 2148 O O . LEU A 1 270 ? -4.154 -9.143 -14.110 1.00 92.75 270 LEU A O 1
ATOM 2152 N N . PHE A 1 271 ? -2.187 -8.229 -13.523 1.00 90.19 271 PHE A N 1
ATOM 2153 C CA . PHE A 1 271 ? -1.475 -9.502 -13.361 1.00 90.19 271 PHE A CA 1
ATOM 2154 C C . PHE A 1 271 ? -1.761 -10.178 -12.012 1.00 90.19 271 PHE A C 1
ATOM 2156 O O . PHE A 1 271 ? -1.460 -11.358 -11.834 1.00 90.19 271 PHE A O 1
ATOM 2163 N N . CYS A 1 272 ? -2.330 -9.456 -11.041 1.00 88.56 272 CYS A N 1
ATOM 2164 C CA . CYS A 1 272 ? -2.653 -10.021 -9.737 1.00 88.56 272 CYS A CA 1
ATOM 2165 C C . CYS A 1 272 ? -3.974 -10.815 -9.784 1.00 88.56 272 CYS A C 1
ATOM 2167 O O . CYS A 1 272 ? -4.906 -10.435 -10.503 1.00 88.56 272 CYS A O 1
ATOM 2169 N N . PRO A 1 273 ? -4.121 -11.859 -8.942 1.00 86.69 273 PRO A N 1
ATOM 2170 C CA . PRO A 1 273 ? -5.414 -12.495 -8.702 1.00 86.69 273 PRO A CA 1
ATOM 2171 C C . PRO A 1 273 ? -6.480 -11.472 -8.294 1.00 86.69 273 PRO A C 1
ATOM 2173 O O . PRO A 1 273 ? -6.170 -10.514 -7.583 1.00 86.69 273 PRO A O 1
ATOM 2176 N N . THR A 1 274 ? -7.740 -11.704 -8.679 1.00 85.50 274 THR A N 1
ATOM 2177 C CA . THR A 1 274 ? -8.865 -10.762 -8.484 1.00 85.50 274 THR A CA 1
ATOM 2178 C C . THR A 1 274 ? -8.967 -10.207 -7.061 1.00 85.50 274 THR A C 1
ATOM 2180 O O . THR A 1 274 ? -9.177 -9.011 -6.889 1.00 85.50 274 THR A O 1
ATOM 2183 N N . PHE A 1 275 ? -8.728 -11.037 -6.043 1.00 83.50 275 PHE A N 1
ATOM 2184 C CA . PHE A 1 275 ? -8.783 -10.640 -4.632 1.00 83.50 275 PHE A CA 1
ATOM 2185 C C . PHE A 1 275 ? -7.641 -9.716 -4.160 1.00 83.50 275 PHE A C 1
ATOM 2187 O O . PHE A 1 275 ? -7.763 -9.127 -3.092 1.00 83.50 275 PHE A O 1
ATOM 2194 N N . LYS A 1 276 ? -6.535 -9.587 -4.911 1.00 86.81 276 LYS A N 1
ATOM 2195 C CA . LYS A 1 276 ? -5.413 -8.668 -4.612 1.00 86.81 276 LYS A CA 1
ATOM 2196 C C . LYS A 1 276 ? -5.416 -7.406 -5.476 1.00 86.81 276 LYS A C 1
ATOM 2198 O O . LYS A 1 276 ? -4.707 -6.456 -5.154 1.00 86.81 276 LYS A O 1
ATOM 2203 N N . GLN A 1 277 ? -6.193 -7.368 -6.562 1.00 91.31 277 GLN A N 1
ATOM 2204 C CA . GLN A 1 277 ? -6.127 -6.268 -7.534 1.00 91.31 277 GLN A CA 1
ATOM 2205 C C . GLN A 1 277 ? -6.434 -4.904 -6.911 1.00 91.31 277 GLN A C 1
ATOM 2207 O O . GLN A 1 277 ? -5.792 -3.918 -7.263 1.00 91.31 277 GLN A O 1
ATOM 2212 N N . PHE A 1 278 ? -7.384 -4.840 -5.972 1.00 92.81 278 PHE A N 1
ATOM 2213 C CA . PHE A 1 278 ? -7.738 -3.591 -5.301 1.00 92.81 278 PHE A CA 1
ATOM 2214 C C . PHE A 1 278 ? -6.568 -3.020 -4.492 1.00 92.81 278 PHE A C 1
ATOM 2216 O O . PHE A 1 278 ? -6.196 -1.864 -4.693 1.00 92.81 278 PHE A O 1
ATOM 2223 N N . GLU A 1 279 ? -5.968 -3.827 -3.615 1.00 90.94 279 GLU A N 1
ATOM 2224 C CA . GLU A 1 279 ? -4.852 -3.394 -2.767 1.00 90.94 279 GLU A CA 1
ATOM 2225 C C . GLU A 1 279 ? -3.617 -3.049 -3.612 1.00 90.94 279 GLU A C 1
ATOM 2227 O O . GLU A 1 279 ? -3.014 -1.991 -3.417 1.00 90.94 279 GLU A O 1
ATOM 2232 N N . SER A 1 280 ? -3.299 -3.878 -4.617 1.00 91.62 280 SER A N 1
ATOM 2233 C CA . SER A 1 280 ? -2.205 -3.611 -5.558 1.00 91.62 280 SER A CA 1
ATOM 2234 C C . SER A 1 280 ? -2.422 -2.308 -6.327 1.00 91.62 280 SER A C 1
ATOM 2236 O O . SER A 1 280 ? -1.486 -1.523 -6.463 1.00 91.62 280 SER A O 1
ATOM 2238 N N . ARG A 1 281 ? -3.650 -2.022 -6.783 1.00 94.44 281 ARG A N 1
ATOM 2239 C CA . ARG A 1 281 ? -3.968 -0.752 -7.449 1.00 94.44 281 ARG A CA 1
ATOM 2240 C C . ARG A 1 281 ? -3.738 0.439 -6.524 1.00 94.44 281 ARG A C 1
ATOM 2242 O O . ARG A 1 281 ? -3.056 1.379 -6.920 1.00 94.44 281 ARG A O 1
ATOM 2249 N N . VAL A 1 282 ? -4.259 0.387 -5.295 1.00 93.75 282 VAL A N 1
ATOM 2250 C CA . VAL A 1 282 ? -4.091 1.467 -4.304 1.00 93.75 282 VAL A CA 1
ATOM 2251 C C . VAL A 1 282 ? -2.608 1.725 -4.023 1.00 93.75 282 VAL A C 1
ATOM 2253 O O . VAL A 1 282 ? -2.178 2.880 -3.989 1.00 93.75 282 VAL A O 1
ATOM 2256 N N . TYR A 1 283 ? -1.810 0.665 -3.873 1.00 93.44 283 TYR A N 1
ATOM 2257 C CA . TYR A 1 283 ? -0.364 0.778 -3.701 1.00 93.44 283 TYR A CA 1
ATOM 2258 C C . TYR A 1 283 ? 0.323 1.402 -4.926 1.00 93.44 283 TYR A C 1
ATOM 2260 O O . TYR A 1 283 ? 1.112 2.334 -4.767 1.00 93.44 283 TYR A O 1
ATOM 2268 N N . THR A 1 284 ? 0.020 0.938 -6.144 1.00 94.00 284 THR A N 1
ATOM 2269 C CA . THR A 1 284 ? 0.623 1.462 -7.381 1.00 94.00 284 THR A CA 1
ATOM 2270 C C . THR A 1 284 ? 0.283 2.935 -7.603 1.00 94.00 284 THR A C 1
ATOM 2272 O O . THR A 1 284 ? 1.175 3.730 -7.901 1.00 94.00 284 THR A O 1
ATOM 2275 N N . GLU A 1 285 ? -0.980 3.324 -7.428 1.00 94.81 285 GLU A N 1
ATOM 2276 C CA . GLU A 1 285 ? -1.423 4.718 -7.552 1.00 94.81 285 GLU A CA 1
ATOM 2277 C C . GLU A 1 285 ? -0.723 5.614 -6.524 1.00 94.81 285 GLU A C 1
ATOM 2279 O O . GLU A 1 285 ? -0.235 6.696 -6.862 1.00 94.81 285 GLU A O 1
ATOM 2284 N N . MET A 1 286 ? -0.604 5.138 -5.279 1.00 94.38 286 MET A N 1
ATOM 2285 C CA . MET A 1 286 ? 0.148 5.838 -4.245 1.00 94.38 286 MET A CA 1
ATOM 2286 C C . MET A 1 286 ? 1.619 6.000 -4.632 1.00 94.38 286 MET A C 1
ATOM 2288 O O . MET A 1 286 ? 2.120 7.123 -4.609 1.00 94.38 286 MET A O 1
ATOM 2292 N N . LYS A 1 287 ? 2.294 4.905 -5.004 1.00 95.38 287 LYS A N 1
ATOM 2293 C CA . LYS A 1 287 ? 3.698 4.907 -5.431 1.00 95.38 287 LYS A CA 1
ATOM 2294 C C . LYS A 1 287 ? 3.936 5.960 -6.505 1.00 95.38 287 LYS A C 1
ATOM 2296 O O . LYS A 1 287 ? 4.798 6.817 -6.344 1.00 95.38 287 LYS A O 1
ATOM 2301 N N . ARG A 1 288 ? 3.141 5.932 -7.576 1.00 95.94 288 ARG A N 1
ATOM 2302 C CA . ARG A 1 288 ? 3.292 6.854 -8.708 1.00 95.94 288 ARG A CA 1
ATOM 2303 C C . ARG A 1 288 ? 3.098 8.303 -8.314 1.00 95.94 288 ARG A C 1
ATOM 2305 O O . ARG A 1 288 ? 3.863 9.147 -8.767 1.00 95.94 288 ARG A O 1
ATOM 2312 N N . ARG A 1 289 ? 2.116 8.602 -7.460 1.00 96.12 289 ARG A N 1
ATOM 2313 C CA . ARG A 1 289 ? 1.930 9.974 -6.983 1.00 96.12 289 ARG A CA 1
ATOM 2314 C C . ARG A 1 289 ? 3.108 10.439 -6.134 1.00 96.12 289 ARG A C 1
ATOM 2316 O O . ARG A 1 289 ? 3.556 11.561 -6.325 1.00 96.12 289 ARG A O 1
ATOM 2323 N N . CYS A 1 290 ? 3.615 9.596 -5.232 1.00 95.31 290 CYS A N 1
ATOM 2324 C CA . CYS A 1 290 ? 4.785 9.933 -4.422 1.00 95.31 290 CYS A CA 1
ATOM 2325 C C . CYS A 1 290 ? 6.011 10.219 -5.287 1.00 95.31 290 CYS A C 1
ATOM 2327 O O . CYS A 1 290 ? 6.629 11.265 -5.134 1.00 95.31 290 CYS A O 1
ATOM 2329 N N . LEU A 1 291 ? 6.307 9.323 -6.227 1.00 96.44 291 LEU A N 1
ATOM 2330 C CA . LEU A 1 291 ? 7.416 9.470 -7.164 1.00 96.44 291 LEU A CA 1
ATOM 2331 C C . LEU A 1 291 ? 7.263 10.741 -8.017 1.00 96.44 291 LEU A C 1
ATOM 2333 O O . LEU A 1 291 ? 8.209 11.511 -8.144 1.00 96.44 291 LEU A O 1
ATOM 2337 N N . SER A 1 292 ? 6.060 11.015 -8.528 1.00 96.69 292 SER A N 1
ATOM 2338 C CA . SER A 1 292 ? 5.779 12.216 -9.323 1.00 96.69 292 SER A CA 1
ATOM 2339 C C . SER A 1 292 ? 5.977 13.520 -8.540 1.00 96.69 292 SER A C 1
ATOM 2341 O O . SER A 1 292 ? 6.509 14.472 -9.103 1.00 96.69 292 SER A O 1
ATOM 2343 N N . GLU A 1 293 ? 5.590 13.578 -7.261 1.00 95.31 293 GLU A N 1
ATOM 2344 C CA . GLU A 1 293 ? 5.854 14.746 -6.397 1.00 95.31 293 GLU A CA 1
ATOM 2345 C C . GLU A 1 293 ? 7.357 14.937 -6.122 1.00 95.31 293 GLU A C 1
ATOM 2347 O O . GLU A 1 293 ? 7.789 16.040 -5.803 1.00 95.31 293 GLU A O 1
ATOM 2352 N N . GLU A 1 294 ? 8.153 13.875 -6.256 1.00 93.81 294 GLU A N 1
ATOM 2353 C CA . GLU A 1 294 ? 9.615 13.877 -6.117 1.00 93.81 294 GLU A CA 1
ATOM 2354 C C . GLU A 1 294 ? 10.344 14.087 -7.463 1.00 93.81 294 GLU A C 1
ATOM 2356 O O . GLU A 1 294 ? 11.570 14.005 -7.522 1.00 93.81 294 GLU A O 1
ATOM 2361 N N . GLY A 1 295 ? 9.605 14.375 -8.542 1.00 96.00 295 GLY A N 1
ATOM 2362 C CA . GLY A 1 295 ? 10.148 14.668 -9.875 1.00 96.00 295 GLY A CA 1
ATOM 2363 C C . GLY A 1 295 ? 10.340 13.451 -10.782 1.00 96.00 295 GLY A C 1
ATOM 2364 O O . GLY A 1 295 ? 10.754 13.607 -11.930 1.00 96.00 295 GLY A O 1
ATOM 2365 N N . TRP A 1 296 ? 9.999 12.247 -10.317 1.00 96.94 296 TRP A N 1
ATOM 2366 C CA . TRP A 1 296 ? 10.156 11.035 -11.113 1.00 96.94 296 TRP A CA 1
ATOM 2367 C C . TRP A 1 296 ? 9.107 10.916 -12.221 1.00 96.94 296 TRP A C 1
ATOM 2369 O O . TRP A 1 296 ? 7.913 11.151 -12.013 1.00 96.94 296 TRP A O 1
ATOM 2379 N N . LYS A 1 297 ? 9.547 10.458 -13.393 1.00 95.38 297 LYS A N 1
ATOM 2380 C CA . LYS A 1 297 ? 8.725 10.236 -14.583 1.00 95.38 297 LYS A CA 1
ATOM 2381 C C . LYS A 1 297 ? 8.545 8.743 -14.850 1.00 95.38 297 LYS A C 1
ATOM 2383 O O . LYS A 1 297 ? 9.510 7.984 -14.898 1.00 95.38 297 LYS A O 1
ATOM 2388 N N . LEU A 1 298 ? 7.294 8.336 -15.046 1.00 95.44 298 LEU A N 1
ATOM 2389 C CA . LEU A 1 298 ? 6.940 6.970 -15.420 1.00 95.44 298 LEU A CA 1
ATOM 2390 C C . LEU A 1 298 ? 7.063 6.787 -16.936 1.00 95.44 298 LEU A C 1
ATOM 2392 O O . LEU A 1 298 ? 6.444 7.524 -17.701 1.00 95.44 298 LEU A O 1
ATOM 2396 N N . ILE A 1 299 ? 7.783 5.749 -17.344 1.00 94.19 299 ILE A N 1
ATOM 2397 C CA . ILE A 1 299 ? 7.731 5.159 -18.679 1.00 94.19 299 ILE A CA 1
ATOM 2398 C C . ILE A 1 299 ? 6.828 3.932 -18.568 1.00 94.19 299 ILE A C 1
ATOM 2400 O O . ILE A 1 299 ? 7.161 2.982 -17.860 1.00 94.19 299 ILE A O 1
ATOM 2404 N N . SER A 1 300 ? 5.657 3.968 -19.207 1.00 94.12 300 SER A N 1
ATOM 2405 C CA . SER A 1 300 ? 4.649 2.915 -19.056 1.00 94.12 300 SER A CA 1
ATOM 2406 C C . SER A 1 300 ? 4.433 2.092 -20.316 1.00 94.12 300 SER A C 1
ATOM 2408 O O . SER A 1 300 ? 4.261 2.668 -21.386 1.00 94.12 300 SER A O 1
ATOM 2410 N N . VAL A 1 301 ? 4.313 0.771 -20.164 1.00 94.94 301 VAL A N 1
ATOM 2411 C CA . VAL A 1 301 ? 3.885 -0.151 -21.234 1.00 94.94 301 VAL A CA 1
ATOM 2412 C C . VAL A 1 301 ? 2.474 -0.673 -20.946 1.00 94.94 301 VAL A C 1
ATOM 2414 O O . VAL A 1 301 ? 2.155 -0.989 -19.800 1.00 94.94 301 VAL A O 1
ATOM 2417 N N . SER A 1 302 ? 1.620 -0.770 -21.969 1.00 95.31 302 SER A N 1
ATOM 2418 C CA . SER A 1 302 ? 0.220 -1.200 -21.820 1.00 95.31 302 SER A CA 1
ATOM 2419 C C . SER A 1 302 ? 0.090 -2.691 -21.486 1.00 95.31 302 SER A C 1
ATOM 2421 O O . SER A 1 302 ? 0.492 -3.558 -22.264 1.00 95.31 302 SER A O 1
ATOM 2423 N N . VAL A 1 303 ? -0.527 -3.000 -20.343 1.00 94.69 303 VAL A N 1
ATOM 2424 C CA . VAL A 1 303 ? -0.839 -4.372 -19.915 1.00 94.69 303 VAL A CA 1
ATOM 2425 C C . VAL A 1 303 ? -1.954 -4.974 -20.747 1.00 94.69 303 VAL A C 1
ATOM 2427 O O . VAL A 1 303 ? -1.879 -6.144 -21.108 1.00 94.69 303 VAL A O 1
ATOM 2430 N N . GLU A 1 304 ? -2.996 -4.204 -21.054 1.00 93.75 304 GLU A N 1
ATOM 2431 C CA . GLU A 1 304 ? -4.121 -4.717 -21.839 1.00 93.75 304 GLU A CA 1
ATOM 2432 C C . GLU A 1 304 ? -3.682 -5.107 -23.245 1.00 93.75 304 GLU A C 1
ATOM 2434 O O . GLU A 1 304 ? -4.020 -6.195 -23.711 1.00 93.75 304 GLU A O 1
ATOM 2439 N N . GLU A 1 305 ? -2.865 -4.270 -23.890 1.00 95.38 305 GLU A N 1
ATOM 2440 C CA . GLU A 1 305 ? -2.319 -4.611 -25.198 1.00 95.38 305 GLU A CA 1
ATOM 2441 C C . GLU A 1 305 ? -1.435 -5.852 -25.110 1.00 95.38 305 GLU A C 1
ATOM 2443 O O . GLU A 1 305 ? -1.639 -6.773 -25.896 1.00 95.38 305 GLU A O 1
ATOM 2448 N N . PHE A 1 306 ? -0.536 -5.934 -24.122 1.00 95.06 306 PHE A N 1
ATOM 2449 C CA . PHE A 1 306 ? 0.315 -7.107 -23.908 1.00 95.06 306 PHE A CA 1
ATOM 2450 C C . PHE A 1 306 ? -0.497 -8.396 -23.716 1.00 95.06 306 PHE A C 1
ATOM 2452 O O . PHE A 1 306 ? -0.238 -9.409 -24.369 1.00 95.06 306 PHE A O 1
ATOM 2459 N N . LEU A 1 307 ? -1.502 -8.367 -22.837 1.00 92.69 307 LEU A N 1
ATOM 2460 C CA . LEU A 1 307 ? -2.328 -9.531 -22.522 1.00 92.69 307 LEU A CA 1
ATOM 2461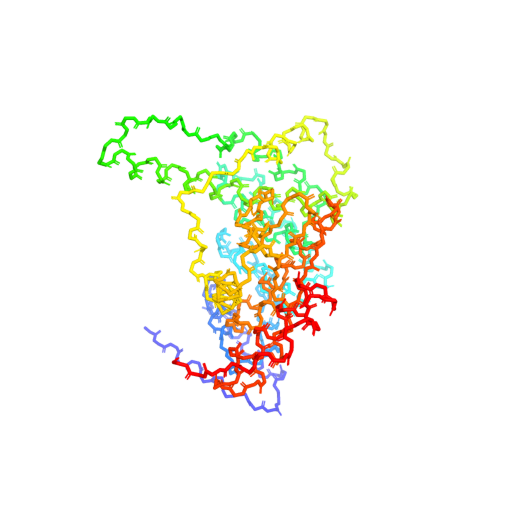 C C . LEU A 1 307 ? -3.232 -9.941 -23.689 1.00 92.69 307 LEU A C 1
ATOM 2463 O O . LEU A 1 307 ? -3.488 -11.137 -23.841 1.00 92.69 307 LEU A O 1
ATOM 2467 N N . SER A 1 308 ? -3.660 -8.989 -24.525 1.00 94.62 308 SER A N 1
ATOM 2468 C CA . SER A 1 308 ? -4.464 -9.258 -25.726 1.00 94.62 308 SER A CA 1
ATOM 2469 C C . SER A 1 308 ? -3.692 -9.969 -26.844 1.00 94.62 308 SER A C 1
ATOM 2471 O O . SER A 1 308 ? -4.312 -10.556 -27.730 1.00 94.62 308 SER A O 1
ATOM 2473 N N . ARG A 1 309 ? -2.348 -9.945 -26.819 1.00 93.81 309 ARG A N 1
ATOM 2474 C CA . ARG A 1 309 ? -1.529 -10.620 -27.837 1.00 93.81 309 ARG A CA 1
ATOM 2475 C C . ARG A 1 309 ? -1.468 -12.137 -27.614 1.00 93.81 309 ARG A C 1
ATOM 2477 O O . ARG A 1 309 ? -1.372 -12.575 -26.456 1.00 93.81 309 ARG A O 1
ATOM 2484 N N . PRO A 1 310 ? -1.415 -12.934 -28.702 1.00 94.44 310 PRO A N 1
ATOM 2485 C CA . PRO A 1 310 ? -1.027 -14.341 -28.640 1.00 94.44 310 PRO A CA 1
ATOM 2486 C C . PRO A 1 310 ? 0.323 -14.515 -27.939 1.00 94.44 310 PRO A C 1
ATOM 2488 O O . PRO A 1 310 ? 1.202 -13.661 -28.052 1.00 94.44 310 PRO A O 1
ATOM 2491 N N . LEU A 1 311 ? 0.510 -15.633 -27.230 1.00 90.00 311 LEU A N 1
ATOM 2492 C CA . LEU A 1 311 ? 1.748 -15.903 -26.485 1.00 90.00 311 LEU A CA 1
ATOM 2493 C C . LEU A 1 311 ? 3.003 -15.845 -27.374 1.00 90.00 311 LEU A C 1
ATOM 2495 O O . LEU A 1 311 ? 4.018 -15.319 -26.923 1.00 90.00 311 LEU A O 1
ATOM 2499 N N . SER A 1 312 ? 2.907 -16.316 -28.622 1.00 90.69 312 SER A N 1
ATOM 2500 C CA . SER A 1 312 ? 3.981 -16.265 -29.628 1.00 90.69 312 SER A CA 1
ATOM 2501 C C . SER A 1 312 ? 4.462 -14.843 -29.924 1.00 90.69 312 SER A C 1
ATOM 2503 O O . SER A 1 312 ? 5.645 -14.621 -30.166 1.00 90.69 312 SER A O 1
ATOM 2505 N N . ASP A 1 313 ? 3.561 -13.863 -29.841 1.00 92.31 313 ASP A N 1
ATOM 2506 C CA . ASP A 1 313 ? 3.805 -12.506 -30.333 1.00 92.31 313 ASP A CA 1
ATOM 2507 C C . ASP A 1 313 ? 4.167 -11.538 -29.201 1.00 92.31 313 ASP A C 1
ATOM 2509 O O . ASP A 1 313 ? 4.694 -10.450 -29.444 1.00 92.31 313 ASP A O 1
ATOM 2513 N N . ARG A 1 314 ? 3.905 -11.925 -27.944 1.00 92.06 314 ARG A N 1
ATOM 2514 C CA . ARG A 1 314 ? 4.107 -11.080 -26.757 1.00 92.06 314 ARG A CA 1
ATOM 2515 C C . ARG A 1 314 ? 5.536 -10.569 -26.626 1.00 92.06 314 ARG A C 1
ATOM 2517 O O . ARG A 1 314 ? 5.719 -9.391 -26.330 1.00 92.06 314 ARG A O 1
ATOM 2524 N N . ARG A 1 315 ? 6.539 -11.423 -26.866 1.00 90.38 315 ARG A N 1
ATOM 2525 C CA . ARG A 1 315 ? 7.961 -11.041 -26.784 1.00 90.38 315 ARG A CA 1
ATOM 2526 C C . ARG A 1 315 ? 8.311 -9.991 -27.838 1.00 90.38 315 ARG A C 1
ATOM 2528 O O . ARG A 1 315 ? 8.833 -8.933 -27.497 1.00 90.38 315 ARG A O 1
ATOM 2535 N N . ARG A 1 316 ? 7.968 -10.256 -29.103 1.00 90.38 316 ARG A N 1
ATOM 2536 C CA . ARG A 1 316 ? 8.232 -9.354 -30.237 1.00 90.38 316 ARG A CA 1
ATOM 2537 C C . ARG A 1 316 ? 7.542 -8.004 -30.048 1.00 90.38 316 ARG A C 1
ATOM 2539 O O . ARG A 1 316 ? 8.168 -6.961 -30.223 1.00 90.38 316 ARG A O 1
ATOM 2546 N N . TRP A 1 317 ? 6.273 -8.022 -29.638 1.00 93.44 317 TRP A N 1
ATOM 2547 C CA . TRP A 1 317 ? 5.517 -6.805 -29.349 1.00 93.44 317 TRP A CA 1
ATOM 2548 C C . TRP A 1 317 ? 6.140 -6.009 -28.197 1.00 93.44 317 TRP A C 1
ATOM 2550 O O . TRP A 1 317 ? 6.321 -4.800 -28.325 1.00 93.44 317 TRP A O 1
ATOM 2560 N N . LEU A 1 318 ? 6.515 -6.676 -27.100 1.00 93.31 318 LEU A N 1
ATOM 2561 C CA . LEU A 1 318 ? 7.109 -6.012 -25.941 1.00 93.31 318 LEU A CA 1
ATOM 2562 C C . LEU A 1 318 ? 8.429 -5.329 -26.306 1.00 93.31 318 LEU A C 1
ATOM 2564 O O . LEU A 1 318 ? 8.628 -4.170 -25.953 1.00 93.31 318 LEU A O 1
ATOM 2568 N N . LEU A 1 319 ? 9.295 -6.007 -27.062 1.00 90.38 319 LEU A N 1
ATOM 2569 C CA . LEU A 1 319 ? 10.541 -5.420 -27.555 1.00 90.38 319 LEU A CA 1
ATOM 2570 C C . LEU A 1 319 ? 10.288 -4.188 -28.424 1.00 90.38 319 LEU A C 1
ATOM 2572 O O . LEU A 1 319 ? 10.965 -3.179 -28.253 1.00 90.38 319 LEU A O 1
ATOM 2576 N N . ALA A 1 320 ? 9.297 -4.234 -29.317 1.00 89.75 320 ALA A N 1
ATOM 2577 C CA . ALA A 1 320 ? 8.933 -3.081 -30.136 1.00 89.75 320 ALA A CA 1
ATOM 2578 C C . ALA A 1 320 ? 8.461 -1.888 -29.283 1.00 89.75 320 ALA A C 1
ATOM 2580 O O . ALA A 1 320 ? 8.864 -0.754 -29.544 1.00 89.75 320 ALA A O 1
ATOM 2581 N N . GLN A 1 321 ? 7.664 -2.131 -28.236 1.00 92.19 321 GLN A N 1
ATOM 2582 C CA . GLN A 1 321 ? 7.245 -1.072 -27.310 1.00 92.19 321 GLN A CA 1
ATOM 2583 C C . GLN A 1 321 ? 8.419 -0.509 -26.510 1.00 92.19 321 GLN A C 1
ATOM 2585 O O . GLN A 1 321 ? 8.564 0.707 -26.411 1.00 92.19 321 GLN A O 1
ATOM 2590 N N . LEU A 1 322 ? 9.282 -1.369 -25.963 1.00 90.81 322 LEU A N 1
ATOM 2591 C CA . LEU A 1 322 ? 10.450 -0.926 -25.205 1.00 90.81 322 LEU A CA 1
ATOM 2592 C C . LEU A 1 322 ? 11.404 -0.110 -26.079 1.00 90.81 322 LEU A C 1
ATOM 2594 O O . LEU A 1 322 ? 11.836 0.951 -25.646 1.00 90.81 322 LEU A O 1
ATOM 2598 N N . LYS A 1 323 ? 11.652 -0.531 -27.328 1.00 87.56 323 LYS A N 1
ATOM 2599 C CA . LYS A 1 323 ? 12.407 0.268 -28.306 1.00 87.56 323 LYS A CA 1
ATOM 2600 C C . LYS A 1 323 ? 11.782 1.644 -28.481 1.00 87.56 323 LYS A C 1
ATOM 2602 O O . LYS A 1 323 ? 12.469 2.632 -28.298 1.00 87.56 323 LYS A O 1
ATOM 2607 N N . ARG A 1 324 ? 10.478 1.713 -28.758 1.00 87.12 324 ARG A N 1
ATOM 2608 C CA . ARG A 1 324 ? 9.771 2.984 -28.970 1.00 87.12 324 ARG A CA 1
ATOM 2609 C C . ARG A 1 324 ? 9.849 3.927 -27.766 1.00 87.12 324 ARG A C 1
ATOM 2611 O O . ARG A 1 324 ? 9.905 5.139 -27.941 1.00 87.12 324 ARG A O 1
ATOM 2618 N N . HIS A 1 325 ? 9.773 3.383 -26.555 1.00 86.81 325 HIS A N 1
ATOM 2619 C CA . HIS A 1 325 ? 9.716 4.179 -25.330 1.00 86.81 325 HIS A CA 1
ATOM 2620 C C . HIS A 1 325 ? 11.088 4.539 -24.754 1.00 86.81 325 HIS A C 1
ATOM 2622 O O . HIS A 1 325 ? 11.188 5.545 -24.054 1.00 86.81 325 HIS A O 1
ATOM 2628 N N . LEU A 1 326 ? 12.113 3.719 -25.002 1.00 84.56 326 LEU A N 1
ATOM 2629 C CA . LEU A 1 326 ? 13.445 3.870 -24.408 1.00 84.56 326 LEU A CA 1
ATOM 2630 C C . LEU A 1 326 ? 14.494 4.373 -25.402 1.00 84.56 326 LEU A C 1
ATOM 2632 O O . LEU A 1 326 ? 15.443 5.026 -24.984 1.00 84.56 326 LEU A O 1
ATOM 2636 N N . LEU A 1 327 ? 14.320 4.100 -26.695 1.00 76.25 327 LEU A N 1
ATOM 2637 C CA . LEU A 1 327 ? 15.195 4.557 -27.771 1.00 76.25 327 LEU A CA 1
ATOM 2638 C C . LEU A 1 327 ? 14.416 5.589 -28.596 1.00 76.25 327 LEU A C 1
ATOM 2640 O O . LEU A 1 327 ? 13.310 5.320 -29.065 1.00 76.25 327 LEU A O 1
ATOM 2644 N N . GLY A 1 328 ? 14.953 6.802 -28.744 1.00 63.66 328 GLY A N 1
ATOM 2645 C CA . GLY A 1 328 ? 14.284 7.859 -29.513 1.00 63.66 328 GLY A CA 1
ATOM 2646 C C . GLY A 1 328 ? 14.040 7.454 -30.976 1.00 63.66 328 GLY A C 1
ATOM 2647 O O . GLY A 1 328 ? 14.728 6.584 -31.511 1.00 63.66 328 GLY A O 1
ATOM 2648 N N . GLU A 1 329 ? 13.096 8.115 -31.661 1.00 52.12 329 GLU A N 1
ATOM 2649 C CA . GLU A 1 329 ? 12.705 7.783 -33.049 1.00 52.12 329 GLU A CA 1
ATOM 2650 C C . GLU A 1 329 ? 13.898 7.731 -34.027 1.00 52.12 329 GLU A C 1
ATOM 2652 O O . GLU A 1 329 ? 13.909 6.911 -34.941 1.00 52.12 329 GLU A O 1
ATOM 2657 N N . ALA A 1 330 ? 14.942 8.536 -33.798 1.00 47.75 330 ALA A N 1
ATOM 2658 C CA . ALA A 1 330 ? 16.157 8.564 -34.616 1.00 47.75 330 ALA A CA 1
ATOM 2659 C C . ALA A 1 330 ? 17.057 7.316 -34.463 1.00 47.75 330 ALA A C 1
ATOM 2661 O O . ALA A 1 330 ? 17.708 6.911 -35.425 1.00 47.75 330 ALA A O 1
ATOM 2662 N N . GLU A 1 331 ? 17.092 6.686 -33.284 1.00 53.53 331 GLU A N 1
ATOM 2663 C CA . GLU A 1 331 ? 17.813 5.422 -33.060 1.00 53.53 331 GLU A CA 1
ATOM 2664 C C . GLU A 1 331 ? 16.963 4.220 -33.477 1.00 53.53 331 GLU A C 1
ATOM 2666 O O . GLU A 1 331 ? 17.485 3.269 -34.053 1.00 53.53 331 GLU A O 1
ATOM 2671 N N . ALA A 1 332 ? 15.642 4.294 -33.289 1.00 48.59 332 ALA A N 1
ATOM 2672 C CA . ALA A 1 332 ? 14.710 3.282 -33.779 1.00 48.59 332 ALA A CA 1
ATOM 2673 C C . ALA A 1 332 ? 14.684 3.202 -35.322 1.00 48.59 332 ALA A C 1
ATOM 2675 O O . ALA A 1 332 ? 14.594 2.107 -35.877 1.00 48.59 332 ALA A O 1
ATOM 2676 N N . ALA A 1 333 ? 14.805 4.342 -36.018 1.00 48.16 333 ALA A N 1
ATOM 2677 C CA . ALA A 1 333 ? 14.806 4.421 -37.482 1.00 48.16 333 ALA A CA 1
ATOM 2678 C C . ALA A 1 333 ? 16.131 3.988 -38.132 1.00 48.16 333 ALA A C 1
ATOM 2680 O O . ALA A 1 333 ? 16.111 3.439 -39.231 1.00 48.16 333 ALA A O 1
ATOM 2681 N N . ARG A 1 334 ? 17.280 4.186 -37.466 1.00 48.75 334 ARG A N 1
ATOM 2682 C CA . ARG A 1 334 ? 18.603 3.787 -37.993 1.00 48.75 334 ARG A CA 1
ATOM 2683 C C . ARG A 1 334 ? 18.772 2.278 -38.184 1.00 48.75 334 ARG A C 1
ATOM 2685 O O . ARG A 1 334 ? 19.641 1.878 -38.948 1.00 48.75 334 ARG A O 1
ATOM 2692 N N . PHE A 1 335 ? 17.957 1.465 -37.517 1.00 49.12 335 PHE A N 1
ATOM 2693 C CA . PHE A 1 335 ? 18.133 0.010 -37.482 1.00 49.12 335 PHE A CA 1
ATOM 2694 C C . PHE A 1 335 ? 16.852 -0.774 -37.800 1.00 49.12 335 PHE A C 1
ATOM 2696 O O . PHE A 1 335 ? 16.831 -1.995 -37.683 1.00 49.12 335 PHE A O 1
ATOM 2703 N N . GLY A 1 336 ? 15.789 -0.099 -38.257 1.00 46.19 336 GLY A N 1
ATOM 2704 C CA . GLY A 1 336 ? 14.586 -0.747 -38.801 1.00 46.19 336 GLY A CA 1
ATOM 2705 C C . GLY A 1 336 ? 14.828 -1.552 -40.090 1.00 46.19 336 GLY A C 1
ATOM 2706 O O . GLY A 1 336 ? 13.892 -2.153 -40.606 1.00 46.19 336 GLY A O 1
ATOM 2707 N N . THR A 1 337 ? 16.062 -1.562 -40.604 1.00 42.91 337 THR A N 1
ATOM 2708 C CA . THR A 1 337 ? 16.509 -2.295 -41.796 1.00 42.91 337 THR A CA 1
ATOM 2709 C C . THR A 1 337 ? 17.240 -3.607 -41.503 1.00 42.91 337 THR A C 1
ATOM 2711 O O . THR A 1 337 ? 17.478 -4.361 -42.439 1.00 42.91 337 THR A O 1
ATOM 2714 N N . GLU A 1 338 ? 17.582 -3.917 -40.249 1.00 42.03 338 GLU A N 1
ATOM 2715 C CA . GLU A 1 338 ? 18.122 -5.238 -39.900 1.00 42.03 338 GLU A CA 1
ATOM 2716 C C . GLU A 1 338 ? 16.971 -6.144 -39.454 1.00 42.03 338 GLU A C 1
ATOM 2718 O O . GLU A 1 338 ? 16.502 -6.107 -38.311 1.00 42.03 338 GLU A O 1
ATOM 2723 N N . GLU A 1 339 ? 16.458 -6.920 -40.413 1.00 41.81 339 GLU A N 1
ATOM 2724 C CA . GLU A 1 339 ? 15.551 -8.031 -40.147 1.00 41.81 339 GLU A CA 1
ATOM 2725 C C . GLU A 1 339 ? 16.158 -8.945 -39.082 1.00 41.81 339 GLU A C 1
ATOM 2727 O O . GLU A 1 339 ? 17.279 -9.441 -39.201 1.00 41.81 339 GLU A O 1
ATOM 2732 N N . TRP A 1 340 ? 15.379 -9.176 -38.031 1.00 46.97 340 TRP A N 1
ATOM 2733 C CA . TRP A 1 340 ? 15.675 -10.163 -37.009 1.00 46.97 340 TRP A CA 1
ATOM 2734 C C . TRP A 1 340 ? 15.582 -11.543 -37.658 1.00 46.97 340 TRP A C 1
ATOM 2736 O O . TRP A 1 340 ? 14.485 -12.089 -37.775 1.00 46.97 340 TRP A O 1
ATOM 2746 N N . GLN A 1 341 ? 16.712 -12.098 -38.097 1.00 37.50 341 GLN A N 1
ATOM 2747 C CA . GLN A 1 341 ? 16.779 -13.526 -38.379 1.00 37.50 341 GLN A CA 1
ATOM 2748 C C . GLN A 1 341 ? 16.637 -14.263 -37.048 1.00 37.50 341 GLN A C 1
ATOM 2750 O O . GLN A 1 341 ? 17.458 -14.117 -36.143 1.00 37.50 341 GLN A O 1
ATOM 2755 N N . GLU A 1 342 ? 15.523 -14.978 -36.916 1.00 33.22 342 GLU A N 1
ATOM 2756 C CA . GLU A 1 342 ? 15.240 -15.872 -35.800 1.00 33.22 342 GLU A CA 1
ATOM 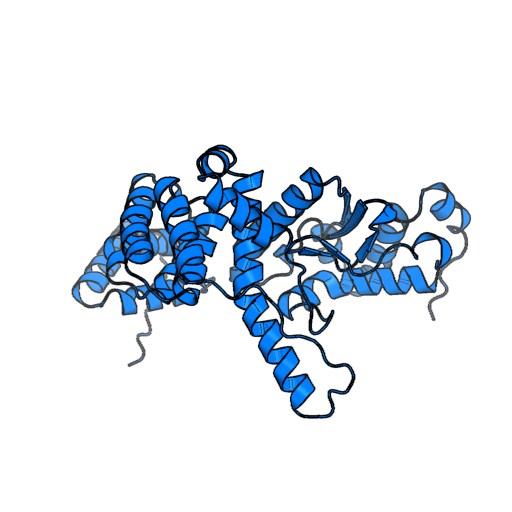2757 C C . GLU A 1 342 ? 16.372 -16.903 -35.682 1.00 33.22 342 GLU A C 1
ATOM 2759 O O . GLU A 1 342 ? 16.656 -17.632 -36.633 1.00 33.22 342 GLU A O 1
ATOM 2764 N N . GLY A 1 343 ? 17.022 -16.925 -34.517 1.00 33.47 343 GLY A N 1
ATOM 2765 C CA . GLY A 1 343 ? 17.910 -17.994 -34.066 1.00 33.47 343 GLY A CA 1
ATOM 2766 C C . GLY A 1 343 ? 17.287 -18.722 -32.890 1.00 33.47 343 GLY A C 1
ATOM 2767 O O . GLY A 1 343 ? 16.787 -18.016 -31.979 1.00 33.47 343 GLY A O 1
#

Mean predicted aligned error: 8.61 Å

Solvent-accessible surface area (backbone atoms only — not comparable to full-atom values): 19923 Å² total; per-residue (Å²): 136,85,79,80,75,83,78,76,86,61,101,71,55,70,64,58,50,51,56,50,47,58,56,43,60,79,73,45,54,64,60,56,52,49,53,52,48,52,57,45,64,71,34,87,86,48,53,69,66,57,48,38,53,56,48,54,52,48,64,76,48,52,85,67,40,54,69,70,60,45,28,67,43,48,56,54,33,54,76,61,49,51,55,74,40,65,72,51,33,52,51,50,43,57,49,49,41,54,47,48,73,69,57,90,50,64,68,61,46,47,51,40,45,39,44,29,49,76,69,70,53,56,46,59,71,45,50,53,48,42,56,50,46,41,56,75,66,60,66,63,68,71,74,77,85,83,64,92,83,57,62,73,70,51,47,58,50,50,44,51,50,43,53,55,29,45,69,47,42,43,54,51,32,48,41,49,52,46,31,57,71,78,33,44,80,47,48,71,69,50,51,72,73,51,49,53,52,53,45,49,53,59,68,48,80,79,80,72,88,53,91,69,57,58,73,78,52,41,68,55,44,44,68,58,53,49,39,48,52,56,46,36,75,79,39,48,91,72,48,71,64,54,38,68,42,76,57,76,80,42,80,36,72,34,21,21,78,94,77,30,35,35,58,45,56,68,51,54,30,76,70,42,60,80,87,45,24,64,63,44,40,55,50,51,55,48,50,53,51,55,39,44,78,72,65,34,42,80,47,67,45,62,45,68,63,49,69,72,42,56,81,87,47,35,62,62,52,47,41,54,50,49,41,65,75,62,34,56,71,73,62,50,60,76,50,73,79,66,77,82,76,88,126

pLDDT: mean 83.9, std 17.2, range [25.84, 98.06]

Sequence (343 aa):
MCIYVYICILPGGLWLLRLVLERLEKKLRPWQLQRIFQAAFHSAQVSRHFKSVLGSHLVSQLAFLPGPSLAEFLPKCAELGITKKVENVVKINVISGKRIRAWNDSTLLIALGYPLVMYDIISPGNAIALFRRLRELAVDISYPAFDVALEGDQDGMYRRAVRRVNASLIPLKLMEARLRIFRRNIYQTFSPALAAWLRTIREAPLKLTSFLPPVDQAHVNAPLLAGLADLMAHFPSGVACLHPHLQGPFLLEAASPATQTFLEWDRPWLFCPTFKQFESRVYTEMKRRCLSEEGWKLISVSVEEFLSRPLSDRRRWLLAQLKRHLLGEAEAARFGTEEWQEG

Organism: NCBI:txid943122

Foldseek 3Di:
DDPPPPPPDDPPPDVVLVVVVVVCVVPDDLQVLLVVLVVLLQDPPRDLVSNLVSLLVSLVVVLRDDLLSQLVSLLSCLVSVVLVDVVSLVSNQVNLLVVLQPDLDLLSLLSNLLSCQLSVSYDLVSVQSSLVSNVVSVQDQDAPDDDPPDDDCRLVVSQVRLVSNCSRLLSLLLSLLSCVQVVVVSLVPHDPVSVVVSVCSQPRDRDDSDLPPDPQVCQLCVLVVVLLVVLCVVPVPQQVQFAFDDDRSDTQHTAHPVQLEGEDAPQSLVSPDPSCSSVVRSVVVSVVSSSVVVVHYYQYDYPVVLVPDDPVCNSVVSNVSCCPRRPPPVRVVVCPPDPPDDD